Protein AF-A0A833GW56-F1 (afdb_monomer)

Mean predicted aligned error: 15.54 Å

Foldseek 3Di:
DWKKFDDDPPPPPPPPPPDDDPPDDDDDDDDDPPPVVVVVVVVVVVCVVPVVVVVVVCCVVCVVVVCVVVPPDPDLDDPDPDDPPLQVVLVVVCVPDPDDDDDDDDLVLCPDPVNCVVDPPLSVADPDLVQADRLLSRLVSVLQVCLCVVPNWHKDWSHFADAQVNQQVQVVVDPLRPPDHRPSDSSNNNRMTDMFTDDPNHTDRDCVPVVRVVSSVSSQVSCVSSNMHTPVPDPDDD

Structure (mmCIF, N/CA/C/O backbone):
data_AF-A0A833GW56-F1
#
_entry.id   AF-A0A833GW56-F1
#
loop_
_atom_site.group_PDB
_atom_site.id
_atom_site.type_symbol
_atom_site.label_atom_id
_atom_site.label_alt_id
_atom_site.label_comp_id
_atom_site.label_asym_id
_atom_site.label_entity_id
_atom_site.label_seq_id
_atom_site.pdbx_PDB_ins_code
_atom_site.Cartn_x
_atom_site.Cartn_y
_atom_site.Cartn_z
_atom_site.occupancy
_atom_site.B_iso_or_equiv
_atom_site.auth_seq_id
_atom_site.auth_comp_id
_atom_site.auth_asym_id
_atom_site.auth_atom_id
_atom_site.pdbx_PDB_model_num
ATOM 1 N N . MET A 1 1 ? 1.066 -12.089 1.931 1.00 42.94 1 MET A N 1
ATOM 2 C CA . MET A 1 1 ? 1.056 -10.604 2.059 1.00 42.94 1 MET A CA 1
ATOM 3 C C . MET A 1 1 ? -0.154 -9.995 1.322 1.00 42.94 1 MET A C 1
ATOM 5 O O . MET A 1 1 ? -0.643 -10.620 0.394 1.00 42.94 1 MET A O 1
ATOM 9 N N . GLN A 1 2 ? -0.696 -8.833 1.733 1.00 49.12 2 GLN A N 1
ATOM 10 C CA . GLN A 1 2 ? -1.938 -8.231 1.169 1.00 49.12 2 GLN A CA 1
ATOM 11 C C . GLN A 1 2 ? -1.636 -6.875 0.501 1.00 49.12 2 GLN A C 1
ATOM 13 O O . GLN A 1 2 ? -2.201 -5.840 0.849 1.00 49.12 2 GLN A O 1
ATOM 18 N N . LEU A 1 3 ? -0.697 -6.905 -0.439 1.00 48.94 3 LEU A N 1
ATOM 19 C CA . LEU A 1 3 ? -0.177 -5.737 -1.143 1.00 48.94 3 LEU A CA 1
ATOM 20 C C . LEU A 1 3 ? -1.129 -5.342 -2.280 1.00 48.94 3 LEU A C 1
ATOM 22 O O . LEU A 1 3 ? -1.478 -6.195 -3.094 1.00 48.94 3 LEU A O 1
ATOM 26 N N . LEU A 1 4 ? -1.543 -4.076 -2.378 1.00 48.69 4 LEU A N 1
ATOM 27 C CA . LEU A 1 4 ? -2.086 -3.546 -3.639 1.00 48.69 4 LEU A CA 1
ATOM 28 C C . LEU A 1 4 ? -0.997 -2.836 -4.404 1.00 48.69 4 LEU A C 1
ATOM 30 O O . LEU A 1 4 ? -0.215 -2.135 -3.776 1.00 48.69 4 LEU A O 1
ATOM 34 N N . SER A 1 5 ? -0.995 -2.942 -5.733 1.00 43.91 5 SER A N 1
ATOM 35 C CA . SER A 1 5 ? -0.180 -2.075 -6.582 1.00 43.91 5 SER A CA 1
ATOM 36 C C . SER A 1 5 ? -0.990 -1.369 -7.673 1.00 43.91 5 SER A C 1
ATOM 38 O O . SER A 1 5 ? -1.918 -1.939 -8.252 1.00 43.91 5 SER A O 1
ATOM 40 N N . ALA A 1 6 ? -0.645 -0.107 -7.951 1.00 42.12 6 ALA A N 1
ATOM 41 C CA . ALA A 1 6 ? -1.092 0.617 -9.136 1.00 42.12 6 ALA A CA 1
ATOM 42 C C . ALA A 1 6 ? -0.103 0.445 -10.280 1.00 42.12 6 ALA A C 1
ATOM 44 O O . ALA A 1 6 ? 1.091 0.728 -10.163 1.00 42.12 6 ALA A O 1
ATOM 45 N N . PHE A 1 7 ? -0.653 0.095 -11.434 1.00 41.34 7 PHE A N 1
ATOM 46 C CA . PHE A 1 7 ? 0.037 0.199 -12.700 1.00 41.34 7 PHE A CA 1
ATOM 47 C C . PHE A 1 7 ? -0.006 1.655 -13.171 1.00 41.34 7 PHE A C 1
ATOM 49 O O . PHE A 1 7 ? -1.047 2.140 -13.613 1.00 41.34 7 PHE A O 1
ATOM 56 N N . ARG A 1 8 ? 1.117 2.373 -13.090 1.00 37.56 8 ARG A N 1
ATOM 57 C CA . ARG A 1 8 ? 1.261 3.658 -13.781 1.00 37.56 8 ARG A CA 1
ATOM 58 C C . ARG A 1 8 ? 2.054 3.431 -15.055 1.00 37.56 8 ARG A C 1
ATOM 60 O O . ARG A 1 8 ? 3.267 3.236 -15.021 1.00 37.56 8 ARG A O 1
ATOM 67 N N . GLN A 1 9 ? 1.370 3.496 -16.195 1.00 33.09 9 GLN A N 1
ATOM 68 C CA . GLN A 1 9 ? 2.041 3.630 -17.479 1.00 33.09 9 GLN A CA 1
ATOM 69 C C . GLN A 1 9 ? 2.684 5.020 -17.521 1.00 33.09 9 GLN A C 1
ATOM 71 O O . GLN A 1 9 ? 2.051 6.016 -17.871 1.00 33.09 9 GLN A O 1
ATOM 76 N N . ILE A 1 10 ? 3.965 5.106 -17.159 1.00 30.55 10 ILE A N 1
ATOM 77 C CA . ILE A 1 10 ? 4.783 6.233 -17.591 1.00 30.55 10 ILE A CA 1
ATOM 78 C C . ILE A 1 10 ? 4.781 6.154 -19.115 1.00 30.55 10 ILE A C 1
ATOM 80 O O . ILE A 1 10 ? 5.298 5.203 -19.700 1.00 30.55 10 ILE A O 1
ATOM 84 N N . ARG A 1 11 ? 4.163 7.142 -19.768 1.00 32.62 11 ARG A N 1
ATOM 85 C CA . ARG A 1 11 ? 4.352 7.383 -21.197 1.00 32.62 11 ARG A CA 1
ATOM 86 C C . ARG A 1 11 ? 5.831 7.677 -21.442 1.00 32.62 11 ARG A C 1
ATOM 88 O O . ARG A 1 11 ? 6.245 8.828 -21.524 1.00 32.62 11 ARG A O 1
ATOM 95 N N . GLY A 1 12 ? 6.622 6.628 -21.616 1.00 30.09 12 GLY A N 1
ATOM 96 C CA . GLY A 1 12 ? 7.784 6.676 -22.475 1.00 30.09 12 GLY A CA 1
ATOM 97 C C . GLY A 1 12 ? 7.270 6.749 -23.904 1.00 30.09 12 GLY A C 1
ATOM 98 O O . GLY A 1 12 ? 7.147 5.729 -24.572 1.00 30.09 12 GLY A O 1
ATOM 99 N N . CYS A 1 13 ? 6.945 7.952 -24.379 1.00 32.00 13 CYS A N 1
ATOM 100 C CA . CYS A 1 13 ? 6.931 8.215 -25.811 1.00 32.00 13 CYS A CA 1
ATOM 101 C C . CYS A 1 13 ? 8.374 8.085 -26.324 1.00 32.00 13 CYS A C 1
ATOM 103 O O . CYS A 1 13 ? 9.019 9.077 -26.636 1.00 32.00 13 CYS A O 1
ATOM 105 N N . LEU A 1 14 ? 8.874 6.858 -26.458 1.00 32.56 14 LEU A N 1
ATOM 106 C CA . LEU A 1 14 ? 9.785 6.534 -27.545 1.00 32.56 14 LEU A CA 1
ATOM 107 C C . LEU A 1 14 ? 8.908 6.210 -28.750 1.00 32.56 14 LEU A C 1
ATOM 109 O O . LEU A 1 14 ? 8.835 5.084 -29.234 1.00 32.56 14 LEU A O 1
ATOM 113 N N . ALA A 1 15 ? 8.219 7.245 -29.233 1.00 28.59 15 ALA A N 1
ATOM 114 C CA . ALA A 1 15 ? 7.909 7.313 -30.641 1.00 28.59 15 ALA A CA 1
ATOM 115 C C . ALA A 1 15 ? 9.269 7.385 -31.338 1.00 28.59 15 ALA A C 1
ATOM 117 O O . ALA A 1 15 ? 9.843 8.459 -31.474 1.00 28.59 15 ALA A O 1
ATOM 118 N N . PHE A 1 16 ? 9.822 6.237 -31.724 1.00 28.22 16 PHE A N 1
ATOM 119 C CA . PHE A 1 16 ? 10.722 6.222 -32.863 1.00 28.22 16 PHE A CA 1
ATOM 120 C C . PHE A 1 16 ? 9.882 6.725 -34.038 1.00 28.22 16 PHE A C 1
ATOM 122 O O . PHE A 1 16 ? 8.928 6.039 -34.421 1.00 28.22 16 PHE A O 1
ATOM 129 N N . PRO A 1 17 ? 10.176 7.898 -34.627 1.00 31.98 17 PRO A N 1
ATOM 130 C CA . PRO A 1 17 ? 9.653 8.170 -35.941 1.00 31.98 17 PRO A CA 1
ATOM 131 C C . PRO A 1 17 ? 10.418 7.224 -36.861 1.00 31.98 17 PRO A C 1
ATOM 133 O O . PRO A 1 17 ? 11.562 7.472 -37.243 1.00 31.98 17 PRO A O 1
ATOM 136 N N . PHE A 1 18 ? 9.794 6.090 -37.174 1.00 31.84 18 PHE A N 1
ATOM 137 C CA . PHE A 1 18 ? 10.160 5.311 -38.339 1.00 31.84 18 PHE A CA 1
ATOM 138 C C . PHE A 1 18 ? 9.912 6.209 -39.554 1.00 31.84 18 PHE A C 1
ATOM 140 O O . PHE A 1 18 ? 8.788 6.390 -40.012 1.00 31.84 18 PHE A O 1
ATOM 147 N N . VAL A 1 19 ? 10.993 6.882 -39.943 1.00 42.84 19 VAL A N 1
ATOM 148 C CA . VAL A 1 19 ? 11.355 7.389 -41.264 1.00 42.84 19 VAL A CA 1
ATOM 149 C C . VAL A 1 19 ? 10.175 7.568 -42.220 1.00 42.84 19 VAL A C 1
ATOM 151 O O . VAL A 1 19 ? 9.732 6.624 -42.872 1.00 42.84 19 VAL A O 1
ATOM 154 N N . ARG A 1 20 ? 9.751 8.820 -42.416 1.00 33.91 20 ARG A N 1
ATOM 155 C CA . ARG A 1 20 ? 9.106 9.231 -43.668 1.00 33.91 20 ARG A CA 1
ATOM 156 C C . ARG A 1 20 ? 9.357 10.706 -43.970 1.00 33.91 20 ARG A C 1
ATOM 158 O O . ARG A 1 20 ? 8.673 11.577 -43.446 1.00 33.91 20 ARG A O 1
ATOM 165 N N . SER A 1 21 ? 10.350 10.934 -44.830 1.00 30.75 21 SER A N 1
ATOM 166 C CA . SER A 1 21 ? 10.354 11.897 -45.948 1.00 30.75 21 SER A CA 1
ATOM 167 C C . SER A 1 21 ? 11.754 12.456 -46.191 1.00 30.75 21 SER A C 1
ATOM 169 O O . SER A 1 21 ? 12.082 13.558 -45.769 1.00 30.75 21 SER A O 1
ATOM 171 N N . LEU A 1 22 ? 12.557 11.717 -46.958 1.00 30.61 22 LEU A N 1
ATOM 172 C CA . LEU A 1 22 ? 13.395 12.351 -47.971 1.00 30.61 22 LEU A CA 1
ATOM 173 C C . LEU A 1 22 ? 12.757 12.027 -49.324 1.00 30.61 22 LEU A C 1
ATOM 175 O O . LEU A 1 22 ? 13.090 11.045 -49.981 1.00 30.61 22 LEU A O 1
ATOM 179 N N . HIS A 1 23 ? 11.778 12.839 -49.719 1.00 33.41 23 HIS A N 1
ATOM 180 C CA . HIS A 1 23 ? 11.540 13.042 -51.139 1.00 33.41 23 HIS A CA 1
ATOM 181 C C . HIS A 1 23 ? 12.595 14.034 -51.606 1.00 33.41 23 HIS A C 1
ATOM 183 O O . HIS A 1 23 ? 12.511 15.208 -51.270 1.00 33.41 23 HIS A O 1
ATOM 189 N N . LEU A 1 24 ? 13.587 13.533 -52.337 1.00 37.06 24 LEU A N 1
ATOM 190 C CA . LEU A 1 24 ? 14.184 14.171 -53.510 1.00 37.06 24 LEU A CA 1
ATOM 191 C C . LEU A 1 24 ? 15.287 13.247 -54.021 1.00 37.06 24 LEU A C 1
ATOM 193 O O . LEU A 1 24 ? 16.407 13.282 -53.532 1.00 37.06 24 LEU A O 1
ATOM 197 N N . LEU A 1 25 ? 14.922 12.385 -54.968 1.00 30.73 25 LEU A N 1
ATOM 198 C CA . LEU A 1 25 ? 15.647 12.144 -56.218 1.00 30.73 25 LEU A CA 1
ATOM 199 C C . LEU A 1 25 ? 14.990 10.956 -56.921 1.00 30.73 25 LEU A C 1
ATOM 201 O O . LEU A 1 25 ? 15.292 9.790 -56.689 1.00 30.73 25 LEU A O 1
ATOM 205 N N . SER A 1 26 ? 14.054 11.299 -57.802 1.00 39.91 26 SER A N 1
ATOM 206 C CA . SER A 1 26 ? 13.889 10.553 -59.042 1.00 39.91 26 SER A CA 1
ATOM 207 C C . SER A 1 26 ? 15.242 10.556 -59.748 1.00 39.91 26 SER A C 1
ATOM 209 O O . SER A 1 26 ? 15.762 11.643 -59.985 1.00 39.91 26 SER A O 1
ATOM 211 N N . LEU A 1 27 ? 15.811 9.382 -60.034 1.00 35.59 27 LEU A N 1
ATOM 212 C CA . LEU A 1 27 ? 16.611 9.124 -61.235 1.00 35.59 27 LEU A CA 1
ATOM 213 C C . LEU A 1 27 ? 16.960 7.630 -61.350 1.00 35.59 27 LEU A C 1
ATOM 215 O O . LEU A 1 27 ? 17.626 7.048 -60.501 1.00 35.59 27 LEU A O 1
ATOM 219 N N . CYS A 1 28 ? 16.518 7.072 -62.478 1.00 32.44 28 CYS A N 1
ATOM 220 C CA . CYS A 1 28 ? 17.028 5.888 -63.168 1.00 32.44 28 CYS A CA 1
ATOM 221 C C . CYS A 1 28 ? 16.765 4.501 -62.558 1.00 32.44 28 CYS A C 1
ATOM 223 O O . CYS A 1 28 ? 17.611 3.865 -61.937 1.00 32.44 28 CYS A O 1
ATOM 225 N N . VAL A 1 29 ? 15.616 3.949 -62.959 1.00 47.56 29 VAL A N 1
ATOM 226 C CA . VAL A 1 29 ? 15.539 2.567 -63.456 1.00 47.56 29 VAL A CA 1
ATOM 227 C C . VAL A 1 29 ? 16.651 2.367 -64.492 1.00 47.56 29 VAL A C 1
ATOM 229 O O . VAL A 1 29 ? 16.617 3.064 -65.504 1.00 47.56 29 VAL A O 1
ATOM 232 N N . SER A 1 30 ? 17.625 1.479 -64.231 1.00 46.59 30 SER A N 1
ATOM 233 C CA . SER A 1 30 ? 18.323 0.590 -65.199 1.00 46.59 30 SER A CA 1
ATOM 234 C C . SER A 1 30 ? 19.616 -0.010 -64.607 1.00 46.59 30 SER A C 1
ATOM 236 O O . SER A 1 30 ? 20.564 0.720 -64.342 1.00 46.59 30 SER A O 1
ATOM 238 N N . GLY A 1 31 ? 19.684 -1.344 -64.484 1.00 39.00 31 GLY A N 1
ATOM 239 C CA . GLY A 1 31 ? 20.891 -2.125 -64.137 1.00 39.00 31 GLY A CA 1
ATOM 240 C C . GLY A 1 31 ? 20.796 -2.733 -62.734 1.00 39.00 31 GLY A C 1
ATOM 241 O O . GLY A 1 31 ? 20.898 -2.032 -61.742 1.00 39.00 31 GLY A O 1
ATOM 242 N N . GLY A 1 32 ? 20.502 -4.014 -62.529 1.00 40.31 32 GLY A N 1
ATOM 243 C CA . GLY A 1 32 ? 21.105 -5.201 -63.131 1.00 40.31 32 GLY A CA 1
ATOM 244 C C . GLY A 1 32 ? 21.576 -6.071 -61.956 1.00 40.31 32 GLY A C 1
ATOM 245 O O . GLY A 1 32 ? 22.334 -5.603 -61.112 1.00 40.31 32 GLY A O 1
ATOM 246 N N . HIS A 1 33 ? 21.080 -7.303 -61.839 1.00 50.22 33 HIS A N 1
ATOM 247 C CA . HIS A 1 33 ? 21.173 -8.189 -60.664 1.00 50.22 33 HIS A CA 1
ATOM 248 C C . HIS A 1 33 ? 22.579 -8.463 -60.056 1.00 50.22 33 HIS A C 1
ATOM 250 O O . HIS A 1 33 ? 22.656 -9.109 -59.017 1.00 50.22 33 HIS A O 1
ATOM 256 N N . GLY A 1 34 ? 23.680 -7.958 -60.625 1.00 46.47 34 GLY A N 1
ATOM 257 C CA . GLY A 1 34 ? 25.051 -8.159 -60.124 1.00 46.47 34 GLY A CA 1
ATOM 258 C C . GLY A 1 34 ? 25.519 -7.200 -59.016 1.00 46.47 34 GLY A C 1
ATOM 259 O O . GLY A 1 34 ? 26.536 -7.455 -58.377 1.00 46.47 34 GLY A O 1
ATOM 260 N N . TRP A 1 35 ? 24.803 -6.101 -58.749 1.00 44.28 35 TRP A N 1
ATOM 261 C CA . TRP A 1 35 ? 25.238 -5.108 -57.747 1.00 44.28 35 TRP A CA 1
ATOM 262 C C . TRP A 1 35 ? 24.971 -5.543 -56.293 1.00 44.28 35 TRP A C 1
ATOM 264 O O . TRP A 1 35 ? 25.707 -5.175 -55.378 1.00 44.28 35 TRP A O 1
ATOM 274 N N . PHE A 1 36 ? 23.939 -6.365 -56.072 1.00 49.97 36 PHE A N 1
ATOM 275 C CA . PHE A 1 36 ? 23.589 -6.892 -54.747 1.00 49.97 36 PHE A CA 1
ATOM 276 C C . PHE A 1 36 ? 24.456 -8.089 -54.327 1.00 49.97 36 PHE A C 1
ATOM 278 O O . PHE A 1 36 ? 24.784 -8.218 -53.149 1.00 49.97 36 PHE A O 1
ATOM 285 N N . THR A 1 37 ? 24.867 -8.942 -55.268 1.00 55.62 37 THR A N 1
ATOM 286 C CA . THR A 1 37 ? 25.652 -10.154 -54.976 1.00 55.62 37 THR A CA 1
ATOM 287 C C . THR A 1 37 ? 27.081 -9.833 -54.548 1.00 55.62 37 THR A C 1
ATOM 289 O O . THR A 1 37 ? 27.582 -10.442 -53.606 1.00 55.62 37 THR A O 1
ATOM 292 N N . ASN A 1 38 ? 27.709 -8.826 -55.167 1.00 56.16 38 ASN A N 1
ATOM 293 C CA . ASN A 1 38 ? 29.065 -8.405 -54.802 1.00 56.16 38 ASN A CA 1
ATOM 294 C C . ASN A 1 38 ? 29.106 -7.809 -53.391 1.00 56.16 38 ASN A C 1
ATOM 296 O O . ASN A 1 38 ? 29.971 -8.159 -52.600 1.00 56.16 38 ASN A O 1
ATOM 300 N N . ARG A 1 39 ? 28.093 -7.023 -53.010 1.00 59.09 39 ARG A N 1
ATOM 301 C CA . ARG A 1 39 ? 28.018 -6.421 -51.671 1.00 59.09 39 ARG A CA 1
ATOM 302 C C . ARG A 1 39 ? 27.837 -7.468 -50.557 1.00 59.09 39 ARG A C 1
ATOM 304 O O . ARG A 1 39 ? 28.335 -7.278 -49.449 1.00 59.09 39 ARG A O 1
ATOM 311 N N . LEU A 1 40 ? 27.158 -8.584 -50.836 1.00 61.94 40 LEU A N 1
ATOM 312 C CA . LEU A 1 40 ? 27.024 -9.706 -49.893 1.00 61.94 40 LEU A CA 1
ATOM 313 C C . LEU A 1 40 ? 28.322 -10.522 -49.769 1.00 61.94 40 LEU A C 1
ATOM 315 O O . LEU A 1 40 ? 28.686 -10.936 -48.671 1.00 61.94 40 LEU A O 1
ATOM 319 N N . ALA A 1 41 ? 29.050 -10.709 -50.870 1.00 64.06 41 ALA A N 1
ATOM 320 C CA . ALA A 1 41 ? 30.354 -11.370 -50.852 1.00 64.06 41 ALA A CA 1
ATOM 321 C C . ALA A 1 41 ? 31.425 -10.517 -50.141 1.00 64.06 41 ALA A C 1
ATOM 323 O O . ALA A 1 41 ? 32.210 -11.041 -49.350 1.00 64.06 41 ALA A O 1
ATOM 324 N N . ASP A 1 42 ? 31.406 -9.200 -50.352 1.00 68.50 42 ASP A N 1
ATOM 325 C CA . ASP A 1 42 ? 32.329 -8.248 -49.726 1.00 68.50 42 ASP A CA 1
ATOM 326 C C . ASP A 1 42 ? 32.086 -8.120 -48.219 1.00 68.50 42 ASP A C 1
ATOM 328 O O . ASP A 1 42 ? 33.025 -8.080 -47.426 1.00 68.50 42 ASP A O 1
ATOM 332 N N . THR A 1 43 ? 30.820 -8.116 -47.797 1.00 68.19 43 THR A N 1
ATOM 333 C CA . THR A 1 43 ? 30.471 -8.113 -46.369 1.00 68.19 43 THR A CA 1
ATOM 334 C C . THR A 1 43 ? 30.858 -9.427 -45.697 1.00 68.19 43 THR A C 1
ATOM 336 O O . THR A 1 43 ? 31.425 -9.402 -44.604 1.00 68.19 43 THR A O 1
ATOM 339 N N . ALA A 1 44 ? 30.641 -10.570 -46.356 1.00 68.69 44 ALA A N 1
ATOM 340 C CA . ALA A 1 44 ? 31.071 -11.875 -45.859 1.00 68.69 44 ALA A CA 1
ATOM 341 C C . ALA A 1 44 ? 32.603 -11.991 -45.746 1.00 68.69 44 ALA A C 1
ATOM 343 O O . ALA A 1 44 ? 33.112 -12.492 -44.738 1.00 68.69 44 ALA A O 1
ATOM 344 N N . SER A 1 45 ? 33.353 -11.488 -46.733 1.00 70.88 45 SER A N 1
ATOM 345 C CA . SER A 1 45 ? 34.819 -11.495 -46.685 1.00 70.88 45 SER A CA 1
ATOM 346 C C . SER A 1 45 ? 35.342 -10.577 -45.575 1.00 70.88 45 SER A C 1
ATOM 348 O O . SER A 1 45 ? 36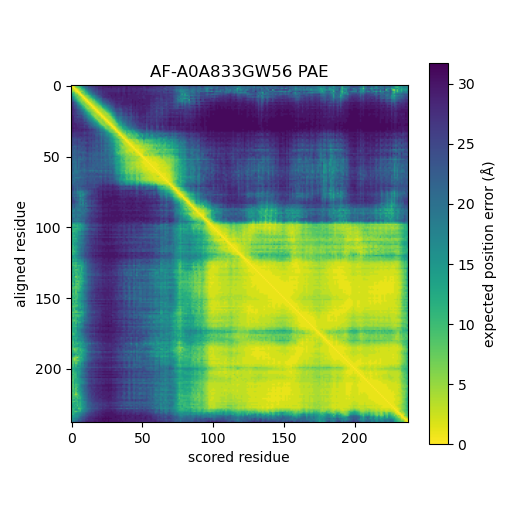.197 -10.996 -44.791 1.00 70.88 45 SER A O 1
ATOM 350 N N . TRP A 1 46 ? 34.754 -9.389 -45.408 1.00 75.06 46 TRP A N 1
ATOM 351 C CA . TRP A 1 46 ? 35.108 -8.445 -44.350 1.00 75.06 46 TRP A CA 1
ATOM 352 C C . TRP A 1 46 ? 34.837 -9.006 -42.947 1.00 75.06 46 TRP A C 1
ATOM 354 O O . TRP A 1 46 ? 35.709 -8.916 -42.079 1.00 75.06 46 TRP A O 1
ATOM 364 N N . LEU A 1 47 ? 33.681 -9.655 -42.749 1.00 71.81 47 LEU A N 1
ATOM 365 C CA . LEU A 1 47 ? 33.316 -10.369 -41.516 1.00 71.81 47 LEU A CA 1
ATOM 366 C C . LEU A 1 47 ? 34.304 -11.501 -41.196 1.00 71.81 47 LEU A C 1
ATOM 368 O O . LEU A 1 47 ? 34.674 -11.695 -40.039 1.00 71.81 47 LEU A O 1
ATOM 372 N N . SER A 1 48 ? 34.765 -12.237 -42.213 1.00 72.81 48 SER A N 1
ATOM 373 C CA . SER A 1 48 ? 35.747 -13.312 -42.026 1.00 72.81 48 SER A CA 1
ATOM 374 C C . SER A 1 48 ? 37.141 -12.786 -41.658 1.00 72.81 48 SER A C 1
ATOM 376 O O . SER A 1 48 ? 37.818 -13.382 -40.820 1.00 72.81 48 SER A O 1
ATOM 378 N N . HIS A 1 49 ? 37.542 -11.642 -42.225 1.00 79.88 49 HIS A N 1
ATOM 379 C CA . HIS A 1 49 ? 38.827 -10.997 -41.950 1.00 79.88 49 HIS A CA 1
ATOM 380 C C . HIS A 1 49 ? 38.859 -10.341 -40.561 1.00 79.88 49 HIS A C 1
ATOM 382 O O . HIS A 1 49 ? 39.873 -10.392 -39.871 1.00 79.88 49 HIS A O 1
ATOM 388 N N . HIS A 1 50 ? 37.728 -9.789 -40.112 1.00 84.81 50 HIS A N 1
ATOM 389 C CA . HIS A 1 50 ? 37.589 -9.100 -38.824 1.00 84.81 50 HIS A CA 1
ATOM 390 C C . HIS A 1 50 ? 36.838 -9.946 -37.788 1.00 84.81 50 HIS A C 1
ATOM 392 O O . HIS A 1 50 ? 36.166 -9.411 -36.905 1.00 84.81 50 HIS A O 1
ATOM 398 N N . ARG A 1 51 ? 36.979 -11.278 -37.859 1.00 82.06 51 ARG A N 1
ATOM 399 C CA . ARG A 1 51 ? 36.199 -12.244 -37.066 1.00 82.06 51 ARG A CA 1
ATOM 400 C C . ARG A 1 51 ? 36.193 -11.950 -35.562 1.00 82.06 51 ARG A C 1
ATOM 402 O O . ARG A 1 51 ? 35.177 -12.160 -34.910 1.00 82.06 51 ARG A O 1
ATOM 409 N N . GLN A 1 52 ? 37.303 -11.454 -35.010 1.00 86.31 52 GLN A N 1
ATOM 410 C CA . GLN A 1 52 ? 37.404 -11.087 -33.591 1.00 86.31 52 GLN A CA 1
ATOM 411 C C . GLN A 1 52 ? 36.553 -9.856 -33.240 1.00 86.31 52 GLN A C 1
ATOM 413 O O . GLN A 1 52 ? 35.836 -9.871 -32.243 1.00 86.31 52 GLN A O 1
ATOM 418 N N . VAL A 1 53 ? 36.583 -8.818 -34.079 1.00 85.94 53 VAL A N 1
ATOM 419 C CA . VAL A 1 53 ? 35.804 -7.583 -33.883 1.00 85.94 53 VAL A CA 1
ATOM 420 C C . VAL A 1 53 ? 34.314 -7.860 -34.075 1.00 85.94 53 VAL A C 1
ATOM 422 O O . VAL A 1 53 ? 33.492 -7.413 -33.279 1.00 85.94 53 VAL A O 1
ATOM 425 N N . SER A 1 54 ? 33.958 -8.658 -35.084 1.00 85.50 54 SER A N 1
ATOM 426 C CA . SER A 1 54 ? 32.574 -9.071 -35.322 1.00 85.50 54 SER A CA 1
ATOM 427 C C . SER A 1 54 ? 32.029 -9.936 -34.182 1.00 85.50 54 SER A C 1
ATOM 429 O O . SER A 1 54 ? 30.904 -9.718 -33.743 1.00 85.50 54 SER A O 1
ATOM 431 N N . ALA A 1 55 ? 32.829 -10.867 -33.647 1.00 86.12 55 ALA A N 1
ATOM 432 C CA . ALA A 1 55 ? 32.443 -11.663 -32.482 1.00 86.12 55 ALA A CA 1
ATOM 433 C C . ALA A 1 55 ? 32.239 -10.794 -31.232 1.00 86.12 55 ALA A C 1
ATOM 435 O O . ALA A 1 55 ? 31.243 -10.964 -30.533 1.00 86.12 55 ALA A O 1
ATOM 436 N N . LEU A 1 56 ? 33.129 -9.827 -30.980 1.00 89.81 56 LEU A N 1
ATOM 437 C CA . LEU A 1 56 ? 32.985 -8.885 -29.868 1.00 89.81 56 LEU A CA 1
ATOM 438 C C . LEU A 1 56 ? 31.702 -8.053 -29.995 1.00 89.81 56 LEU A C 1
ATOM 440 O O . LEU A 1 56 ? 30.981 -7.904 -29.015 1.00 89.81 56 LEU A O 1
ATOM 444 N N . ALA A 1 57 ? 31.392 -7.550 -31.192 1.00 87.88 57 ALA A N 1
ATOM 445 C CA . ALA A 1 57 ? 30.175 -6.779 -31.440 1.00 87.88 57 ALA A CA 1
ATOM 446 C C . ALA A 1 57 ? 28.905 -7.612 -31.204 1.00 87.88 57 ALA A C 1
ATOM 448 O O . ALA A 1 57 ? 27.974 -7.144 -30.554 1.00 87.88 57 ALA A O 1
ATOM 449 N N . VAL A 1 58 ? 28.883 -8.867 -31.669 1.00 89.50 58 VAL A N 1
ATOM 450 C CA . VAL A 1 58 ? 27.781 -9.807 -31.402 1.00 89.50 58 VAL A CA 1
ATOM 451 C C . VAL A 1 58 ? 27.644 -10.049 -29.898 1.00 89.50 58 VAL A C 1
ATOM 453 O O . VAL A 1 58 ? 26.549 -9.929 -29.360 1.00 89.50 58 VAL A O 1
ATOM 456 N N . VAL A 1 59 ? 28.740 -10.318 -29.185 1.00 90.06 59 VAL A N 1
ATOM 457 C CA . VAL A 1 59 ? 28.695 -10.494 -27.726 1.00 90.06 59 VAL A CA 1
ATOM 458 C C . VAL A 1 59 ? 28.178 -9.231 -27.041 1.00 90.06 59 VAL A C 1
ATOM 460 O O . VAL A 1 59 ? 27.293 -9.331 -26.206 1.00 90.06 59 VAL A O 1
ATOM 463 N N . LEU A 1 60 ? 28.641 -8.041 -27.418 1.00 92.12 60 LEU A N 1
ATOM 464 C CA . LEU A 1 60 ? 28.199 -6.784 -26.811 1.00 92.12 60 LEU A CA 1
ATOM 465 C C . LEU A 1 60 ? 26.691 -6.531 -27.008 1.00 92.12 60 LEU A C 1
ATOM 467 O O . LEU A 1 60 ? 26.032 -6.010 -26.112 1.00 92.12 60 LEU A O 1
ATOM 471 N N . VAL A 1 61 ? 26.141 -6.934 -28.157 1.00 90.81 61 VAL A N 1
ATOM 472 C CA . VAL A 1 61 ? 24.712 -6.790 -28.481 1.00 90.81 61 VAL A CA 1
ATOM 473 C C . VAL A 1 61 ? 23.855 -7.861 -27.794 1.00 90.81 61 VAL A C 1
ATOM 475 O O . VAL A 1 61 ? 22.787 -7.554 -27.267 1.00 90.81 61 VAL A O 1
ATOM 478 N N . PHE A 1 62 ? 24.304 -9.119 -27.776 1.00 87.50 62 PHE A N 1
ATOM 479 C CA . PHE A 1 62 ? 23.485 -10.246 -27.313 1.00 87.50 62 PHE A CA 1
ATOM 480 C C . PHE A 1 62 ? 23.728 -10.653 -25.854 1.00 87.50 62 PHE A C 1
ATOM 482 O O . PHE A 1 62 ? 22.821 -11.205 -25.233 1.00 87.50 62 PHE A O 1
ATOM 489 N N . ALA A 1 63 ? 24.894 -10.361 -25.270 1.00 84.06 63 ALA A N 1
ATOM 490 C CA . ALA A 1 63 ? 25.202 -10.678 -23.874 1.00 84.06 63 ALA A CA 1
ATOM 491 C C . ALA A 1 63 ? 24.194 -10.106 -22.864 1.00 84.06 63 ALA A C 1
ATOM 493 O O . ALA A 1 63 ? 23.764 -10.879 -22.008 1.00 84.06 63 ALA A O 1
ATOM 494 N N . PRO A 1 64 ? 23.757 -8.828 -22.933 1.00 79.75 64 PRO A N 1
ATOM 495 C CA . PRO A 1 64 ? 22.773 -8.322 -21.975 1.00 79.75 64 PRO A CA 1
ATOM 496 C C . PRO A 1 64 ? 21.434 -9.066 -22.078 1.00 79.75 64 PRO A C 1
ATOM 498 O O . PRO A 1 64 ? 20.859 -9.433 -21.057 1.00 79.75 64 PRO A O 1
ATOM 501 N N . SER A 1 65 ? 20.980 -9.386 -23.293 1.00 81.19 65 SER A N 1
ATOM 502 C CA . SER A 1 65 ? 19.736 -10.143 -23.506 1.00 81.19 65 SER A CA 1
ATOM 50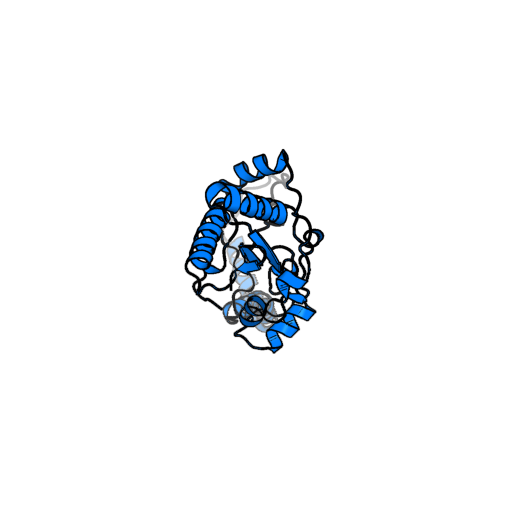3 C C . SER A 1 65 ? 19.834 -11.579 -22.974 1.00 81.19 65 SER A C 1
ATOM 505 O O . SER A 1 65 ? 18.911 -12.074 -22.332 1.00 81.19 65 SER A O 1
ATOM 507 N N . LEU A 1 66 ? 20.973 -12.245 -23.193 1.00 80.00 66 LEU A N 1
ATOM 508 C CA . LEU A 1 66 ? 21.222 -13.605 -22.706 1.00 80.00 66 LEU A CA 1
ATOM 509 C C . LEU A 1 66 ? 21.395 -13.664 -21.182 1.00 80.00 66 LEU A C 1
ATOM 511 O O . LEU A 1 66 ? 20.945 -14.625 -20.563 1.00 80.00 66 LEU A O 1
ATOM 515 N N . LEU A 1 67 ? 21.990 -12.637 -20.569 1.00 78.06 67 LEU A N 1
ATOM 516 C CA . LEU A 1 67 ? 22.079 -12.504 -19.112 1.00 78.06 67 LEU A CA 1
ATOM 517 C C . LEU A 1 67 ? 20.697 -12.357 -18.470 1.00 78.06 67 LEU A C 1
ATOM 519 O O . LEU A 1 67 ? 20.439 -12.989 -17.449 1.00 78.06 67 LEU A O 1
ATOM 523 N N . VAL A 1 68 ? 19.796 -11.587 -19.086 1.00 70.56 68 VAL A N 1
ATOM 524 C CA . VAL A 1 68 ? 18.406 -11.441 -18.619 1.00 70.56 68 VAL A CA 1
ATOM 525 C C . VAL A 1 68 ? 17.618 -12.748 -18.776 1.00 70.56 68 VAL A C 1
ATOM 527 O O . VAL A 1 68 ? 16.886 -13.129 -17.870 1.00 70.56 68 VAL A O 1
ATOM 530 N N . LEU A 1 69 ? 17.794 -13.477 -19.884 1.00 67.69 69 LEU A N 1
ATOM 531 C CA . LEU A 1 69 ? 17.123 -14.766 -20.120 1.00 67.69 69 LEU A CA 1
ATOM 532 C C . LEU A 1 69 ? 17.654 -15.904 -19.228 1.00 67.69 69 LEU A C 1
ATOM 534 O O . LEU A 1 69 ? 16.889 -16.780 -18.824 1.00 67.69 69 LEU A O 1
ATOM 538 N N . GLY A 1 70 ? 18.958 -15.915 -18.933 1.00 66.75 70 GLY A N 1
ATOM 539 C CA . GLY A 1 70 ? 19.600 -16.914 -18.071 1.00 66.75 70 GLY A CA 1
ATOM 540 C C . GLY A 1 70 ? 19.451 -16.618 -16.577 1.00 66.75 70 GLY A C 1
ATOM 541 O O . GLY A 1 70 ? 19.399 -17.539 -15.759 1.00 66.75 70 GLY A O 1
ATOM 542 N N . GLY A 1 71 ? 19.335 -15.340 -16.216 1.00 61.38 71 GLY A N 1
ATOM 543 C CA . GLY A 1 71 ? 19.025 -14.882 -14.873 1.00 61.38 71 GLY A CA 1
ATOM 544 C C . GLY A 1 71 ? 17.541 -15.044 -14.575 1.00 61.38 71 GLY A C 1
ATOM 545 O O . GLY A 1 71 ? 16.794 -14.074 -14.610 1.00 61.38 71 GLY A O 1
ATOM 546 N N . ARG A 1 72 ? 17.106 -16.258 -14.221 1.00 51.88 72 ARG A N 1
ATOM 547 C CA . ARG A 1 72 ? 15.821 -16.468 -13.531 1.00 51.88 72 ARG A CA 1
ATOM 548 C C . ARG A 1 72 ? 15.878 -15.872 -12.114 1.00 51.88 72 ARG A C 1
ATOM 550 O O . ARG A 1 72 ? 15.882 -16.597 -11.125 1.00 51.88 72 ARG A O 1
ATOM 557 N N . GLY A 1 73 ? 15.986 -14.550 -12.020 1.00 55.88 73 GLY A N 1
ATOM 558 C CA . GLY A 1 73 ? 15.646 -13.791 -10.822 1.00 55.88 73 GLY A CA 1
ATOM 559 C C . GLY A 1 73 ? 14.127 -13.610 -10.738 1.00 55.88 73 GLY A C 1
ATOM 560 O O . GLY A 1 73 ? 13.457 -13.716 -11.770 1.00 55.88 73 GLY A O 1
ATOM 561 N N . PRO A 1 74 ? 13.563 -13.375 -9.538 1.00 50.12 74 PRO A N 1
ATOM 562 C CA . PRO A 1 74 ? 12.148 -13.039 -9.415 1.00 50.12 74 PRO A CA 1
ATOM 563 C C . PRO A 1 74 ? 11.863 -11.848 -10.332 1.00 50.12 74 PRO A C 1
ATOM 565 O O . PRO A 1 74 ? 12.664 -10.912 -10.378 1.00 50.12 74 PRO A O 1
ATOM 568 N N . ALA A 1 75 ? 10.787 -11.946 -11.116 1.00 49.12 75 ALA A N 1
ATOM 569 C CA . ALA A 1 75 ? 10.400 -10.942 -12.098 1.00 49.12 75 ALA A CA 1
ATOM 570 C C . ALA A 1 75 ? 10.529 -9.544 -11.483 1.00 49.12 75 ALA A C 1
ATOM 572 O O . ALA A 1 75 ? 9.869 -9.228 -10.497 1.00 49.12 75 ALA A O 1
ATOM 573 N N . VAL A 1 76 ? 11.443 -8.743 -12.030 1.00 54.19 76 VAL A N 1
ATOM 574 C CA . VAL A 1 76 ? 11.789 -7.431 -11.469 1.00 54.19 76 VAL A CA 1
ATOM 575 C C . VAL A 1 76 ? 10.604 -6.473 -11.575 1.00 54.19 76 VAL A C 1
ATOM 577 O O . VAL A 1 76 ? 10.438 -5.630 -10.706 1.00 54.19 76 VAL A O 1
ATOM 580 N N . PHE A 1 77 ? 9.727 -6.682 -12.559 1.00 50.53 77 PHE A N 1
ATOM 581 C CA . PHE A 1 77 ? 8.409 -6.070 -12.637 1.00 50.53 77 PHE A CA 1
ATOM 582 C C . PHE A 1 77 ? 7.473 -7.000 -13.416 1.00 50.53 77 PHE A C 1
ATOM 584 O O . PHE A 1 77 ? 7.765 -7.343 -14.562 1.00 50.53 77 PHE A O 1
ATOM 591 N N . ASP A 1 78 ? 6.370 -7.420 -12.796 1.00 44.56 78 ASP A N 1
ATOM 592 C CA . ASP A 1 78 ? 5.235 -7.993 -13.521 1.00 44.56 78 ASP A CA 1
ATOM 593 C C . ASP A 1 78 ? 4.315 -6.842 -13.920 1.00 44.56 78 ASP A C 1
ATOM 595 O O . ASP A 1 78 ? 3.593 -6.267 -13.097 1.00 44.56 78 ASP A O 1
ATOM 599 N N . PHE A 1 79 ? 4.438 -6.448 -15.181 1.00 46.56 79 PHE A N 1
ATOM 600 C CA . PHE A 1 79 ? 3.580 -5.465 -15.802 1.00 46.56 79 PHE A CA 1
ATOM 601 C C . PHE A 1 79 ? 2.455 -6.214 -16.540 1.00 46.56 79 PHE A C 1
ATOM 603 O O . PHE A 1 79 ? 2.520 -6.399 -17.750 1.00 46.56 79 PHE A O 1
ATOM 610 N N . GLY A 1 80 ? 1.417 -6.636 -15.810 1.00 45.47 80 GLY A N 1
ATOM 611 C CA . GLY A 1 80 ? 0.213 -7.232 -16.398 1.00 45.47 80 GLY A CA 1
ATOM 612 C C . GLY A 1 80 ? -0.505 -6.296 -17.386 1.00 45.47 80 GLY A C 1
ATOM 613 O O . GLY A 1 80 ? -0.906 -5.191 -17.028 1.00 45.47 80 GLY A O 1
ATOM 614 N N . ASP A 1 81 ? -0.693 -6.771 -18.619 1.00 41.06 81 ASP A N 1
ATOM 615 C CA . ASP A 1 81 ? -1.203 -6.029 -19.787 1.00 41.06 81 ASP A CA 1
ATOM 616 C C . ASP A 1 81 ? -2.743 -5.919 -19.883 1.00 41.06 81 ASP A C 1
ATOM 618 O O . ASP A 1 81 ? -3.290 -5.479 -20.899 1.00 41.06 81 ASP A O 1
ATOM 622 N N . GLU A 1 82 ? -3.498 -6.295 -18.851 1.00 49.62 82 GLU A N 1
ATOM 623 C CA . GLU A 1 82 ? -4.951 -6.439 -18.982 1.00 49.62 82 GLU A CA 1
ATOM 624 C C . GLU A 1 82 ? -5.736 -5.399 -18.172 1.00 49.62 82 GLU A C 1
ATOM 626 O O . GLU A 1 82 ? -5.743 -5.454 -16.945 1.00 49.62 82 GLU A O 1
ATOM 631 N N . ARG A 1 83 ? -6.468 -4.523 -18.898 1.00 48.84 83 ARG A N 1
ATOM 632 C CA . ARG A 1 83 ? -7.713 -3.774 -18.528 1.00 48.84 83 ARG A CA 1
ATOM 633 C C . ARG A 1 83 ? -7.714 -2.262 -18.831 1.00 48.84 83 ARG A C 1
ATOM 635 O O . ARG A 1 83 ? -8.242 -1.452 -18.071 1.00 48.84 83 ARG A O 1
ATOM 642 N N . PHE A 1 84 ? -7.283 -1.865 -20.028 1.00 48.53 84 PHE A N 1
ATOM 643 C CA . PHE A 1 84 ? -7.403 -0.477 -20.519 1.00 48.53 84 PHE A CA 1
ATOM 644 C C . PHE A 1 84 ? -8.849 0.072 -20.624 1.00 48.53 84 PHE A C 1
ATOM 646 O O . PHE A 1 84 ? -9.038 1.281 -20.766 1.00 48.53 84 PHE A O 1
ATOM 653 N N . ALA A 1 85 ? -9.885 -0.774 -20.562 1.00 47.28 85 ALA A N 1
ATOM 654 C CA . ALA A 1 85 ? -11.278 -0.347 -20.729 1.00 47.28 85 ALA A CA 1
ATOM 655 C C . ALA A 1 85 ? -11.918 0.234 -19.452 1.00 47.28 85 ALA A C 1
ATOM 657 O O . ALA A 1 85 ? -12.602 1.252 -19.545 1.00 47.28 85 ALA A O 1
ATOM 658 N N . ALA A 1 86 ? -11.665 -0.355 -18.274 1.00 52.22 86 ALA A N 1
ATOM 659 C CA . ALA A 1 86 ? -12.209 0.133 -16.997 1.00 52.22 86 ALA A CA 1
ATOM 660 C C . ALA A 1 86 ? -11.621 1.504 -16.613 1.00 52.22 86 ALA A C 1
ATOM 662 O O . ALA A 1 86 ? -12.297 2.353 -16.032 1.00 52.22 86 ALA A O 1
ATOM 663 N N . ASN A 1 87 ? -10.380 1.749 -17.039 1.00 58.41 87 ASN A N 1
ATOM 664 C CA . ASN A 1 87 ? -9.601 2.911 -16.640 1.00 58.41 87 ASN A CA 1
ATOM 665 C C . ASN A 1 87 ? -10.228 4.251 -17.062 1.00 58.41 87 ASN A C 1
ATOM 667 O O . ASN A 1 87 ? -10.270 5.193 -16.280 1.00 58.41 87 ASN A O 1
ATOM 671 N N . ARG A 1 88 ? -10.810 4.332 -18.269 1.00 57.97 88 ARG A N 1
ATOM 672 C CA . ARG A 1 88 ? -11.383 5.594 -18.779 1.00 57.97 88 ARG A CA 1
ATOM 673 C C . ARG A 1 88 ? -12.597 6.082 -17.993 1.00 57.97 88 ARG A C 1
ATOM 675 O O . ARG A 1 88 ? -12.773 7.286 -17.854 1.00 57.97 88 ARG A O 1
ATOM 682 N N . GLN A 1 89 ? -13.448 5.177 -17.515 1.00 55.69 89 GLN A N 1
ATOM 683 C CA . GLN A 1 89 ? -14.639 5.566 -16.756 1.00 55.69 89 GLN A CA 1
ATOM 684 C C . GLN A 1 89 ? -14.266 5.986 -15.328 1.00 55.69 89 GLN A C 1
ATOM 686 O O . GLN A 1 89 ? -14.854 6.922 -14.792 1.00 55.69 89 GLN A O 1
ATOM 691 N N . ILE A 1 90 ? -13.242 5.350 -14.751 1.00 59.66 90 ILE A N 1
ATOM 692 C CA . ILE A 1 90 ? -12.685 5.705 -13.443 1.00 59.66 90 ILE A CA 1
ATOM 693 C C . ILE A 1 90 ? -11.977 7.060 -13.513 1.00 59.66 90 ILE A C 1
ATOM 695 O O . ILE A 1 90 ? -12.243 7.915 -12.678 1.00 59.66 90 ILE A O 1
ATOM 699 N N . ASP A 1 91 ? -11.163 7.314 -14.538 1.00 60.09 91 ASP A N 1
ATOM 700 C CA . ASP A 1 91 ? -10.470 8.598 -14.702 1.00 60.09 91 ASP A CA 1
ATOM 701 C C . ASP A 1 91 ? -11.454 9.780 -14.789 1.00 60.09 91 ASP A C 1
ATOM 703 O O . ASP A 1 91 ? -11.215 10.842 -14.211 1.00 60.09 91 ASP A O 1
ATOM 707 N N . VAL A 1 92 ? -12.605 9.592 -15.447 1.00 60.56 92 VAL A N 1
ATOM 708 C CA . VAL A 1 92 ? -13.678 10.602 -15.505 1.00 60.56 92 VAL A CA 1
ATOM 709 C C . VAL A 1 92 ? -14.324 10.824 -14.131 1.00 60.56 92 VAL A C 1
ATOM 711 O O . VAL A 1 92 ? -14.585 11.971 -13.772 1.00 60.56 92 VAL A O 1
ATOM 714 N N . LEU A 1 93 ? -14.528 9.766 -13.336 1.00 60.94 93 LEU A N 1
ATOM 715 C CA . LEU A 1 93 ? -15.048 9.876 -11.965 1.00 60.94 93 LEU A CA 1
ATOM 716 C C . LEU A 1 93 ? -14.047 10.560 -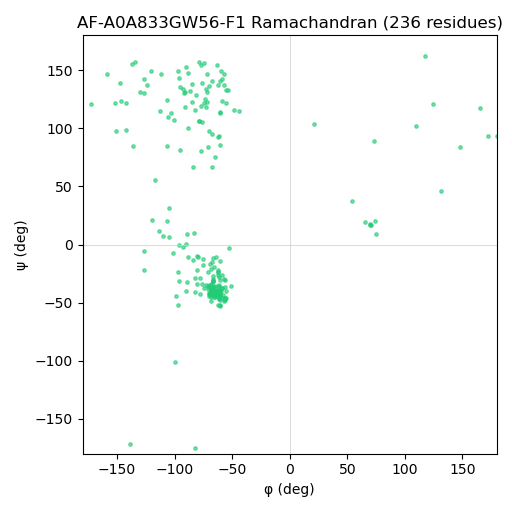11.017 1.00 60.94 93 LEU A C 1
ATOM 718 O O . LEU A 1 93 ? -14.453 11.358 -10.177 1.00 60.94 93 LEU A O 1
ATOM 722 N N . LEU A 1 94 ? -12.744 10.317 -11.191 1.00 60.22 94 LEU A N 1
ATOM 723 C CA . LEU A 1 94 ? -11.681 10.914 -10.372 1.00 60.22 94 LEU A CA 1
ATOM 724 C C . LEU A 1 94 ? -11.400 12.392 -10.699 1.00 60.22 94 LEU A C 1
ATOM 726 O O . LEU A 1 94 ? -10.793 13.098 -9.895 1.00 60.22 94 LEU A O 1
ATOM 730 N N . THR A 1 95 ? -11.831 12.880 -11.866 1.00 57.59 95 THR A N 1
ATOM 731 C CA . THR A 1 95 ? -11.569 14.264 -12.302 1.00 57.59 95 THR A CA 1
ATOM 732 C C . THR A 1 95 ? -12.537 15.285 -11.672 1.00 57.59 95 THR A C 1
ATOM 734 O O . THR A 1 95 ? -12.200 16.464 -11.591 1.00 57.59 95 THR A O 1
ATOM 737 N N . GLY A 1 96 ? -13.722 14.864 -11.207 1.00 59.25 96 GLY A N 1
ATOM 738 C CA . GLY A 1 96 ? -14.771 15.772 -10.707 1.00 59.25 96 GLY A CA 1
ATOM 739 C C . GLY A 1 96 ? -14.809 15.991 -9.187 1.00 59.25 96 GLY A C 1
ATOM 740 O O . GLY A 1 96 ? -15.170 17.078 -8.744 1.00 59.25 96 GLY A O 1
ATOM 741 N N . GLU A 1 97 ? -14.417 14.995 -8.389 1.00 69.12 97 GLU A N 1
ATOM 742 C CA . GLU A 1 97 ? -14.408 15.048 -6.918 1.00 69.12 97 GLU A CA 1
ATOM 743 C C . GLU A 1 97 ? -13.169 14.296 -6.406 1.00 69.12 97 GLU A C 1
ATOM 745 O O . GLU A 1 97 ? -13.157 13.068 -6.343 1.00 69.12 97 GLU A O 1
ATOM 750 N N . GLN A 1 98 ? -12.093 15.020 -6.076 1.00 78.88 98 GLN A N 1
ATOM 751 C CA . GLN A 1 98 ? -10.909 14.391 -5.488 1.00 78.88 98 GLN A CA 1
ATOM 752 C C . GLN A 1 98 ? -11.190 14.001 -4.040 1.00 78.88 98 GLN A C 1
ATOM 754 O O . GLN A 1 98 ? -11.548 14.838 -3.209 1.00 78.88 98 GLN A O 1
ATOM 759 N N . LEU A 1 99 ? -10.980 12.727 -3.733 1.00 84.62 99 LEU A N 1
ATOM 760 C CA . LEU A 1 99 ? -11.119 12.200 -2.388 1.00 84.62 99 LEU A CA 1
ATOM 761 C C . LEU A 1 99 ? -9.971 12.705 -1.521 1.00 84.62 99 LEU A C 1
ATOM 763 O O . LEU A 1 99 ? -8.802 12.619 -1.908 1.00 84.62 99 LEU A O 1
ATOM 767 N N . ALA A 1 100 ? -10.311 13.217 -0.341 1.00 88.19 100 ALA A N 1
ATOM 768 C CA . ALA A 1 100 ? -9.339 13.558 0.684 1.00 88.19 100 ALA A CA 1
ATOM 769 C C . ALA A 1 100 ? -9.006 12.309 1.521 1.00 88.19 100 ALA A C 1
ATOM 771 O O . ALA A 1 100 ? -9.923 11.560 1.879 1.00 88.19 100 ALA A O 1
ATOM 772 N N . PRO A 1 101 ? -7.726 12.081 1.862 1.00 89.94 101 PRO A N 1
ATOM 773 C CA . PRO A 1 101 ? -7.355 11.034 2.799 1.00 89.94 101 PRO A CA 1
ATOM 774 C C . PRO A 1 101 ? -8.048 11.192 4.159 1.00 89.94 101 PRO A C 1
ATOM 776 O O . PRO A 1 101 ? -8.264 12.322 4.609 1.00 89.94 101 PRO A O 1
ATOM 779 N N . PRO A 1 102 ? -8.377 10.079 4.839 1.00 89.06 102 PRO A N 1
ATOM 780 C CA . PRO A 1 102 ? -8.914 10.139 6.190 1.00 89.06 102 PRO A CA 1
ATOM 781 C C . PRO A 1 102 ? -7.883 10.742 7.161 1.00 89.06 102 PRO A C 1
ATOM 783 O O . PRO A 1 102 ? -6.674 10.642 6.920 1.00 89.06 102 PRO A O 1
ATOM 786 N N . PRO A 1 103 ? -8.333 11.347 8.276 1.00 87.19 103 PRO A N 1
ATOM 787 C CA . PRO A 1 103 ? -7.426 11.847 9.301 1.00 87.19 103 PRO A CA 1
ATOM 788 C C . PRO A 1 103 ? -6.560 10.710 9.874 1.00 87.19 103 PRO A C 1
ATOM 790 O O . PRO A 1 103 ? -7.011 9.561 9.931 1.00 87.19 103 PRO A O 1
ATOM 793 N N . PRO A 1 104 ? -5.323 11.008 10.311 1.00 87.44 104 PRO A N 1
ATOM 794 C CA . PRO A 1 104 ? -4.445 10.000 10.885 1.00 87.44 104 PRO A CA 1
ATOM 795 C C . PRO A 1 104 ? -5.053 9.419 12.165 1.00 87.44 104 PRO A C 1
ATOM 797 O O . PRO A 1 104 ? -5.586 10.145 13.006 1.00 87.44 104 PRO A O 1
ATOM 800 N N . LEU A 1 105 ? -4.959 8.098 12.307 1.00 86.81 105 LEU A N 1
ATOM 801 C CA . LEU A 1 105 ? -5.407 7.398 13.508 1.00 86.81 105 LEU A CA 1
ATOM 802 C C . LEU A 1 105 ? -4.401 7.564 14.659 1.00 86.81 105 LEU A C 1
ATOM 804 O O . LEU A 1 105 ? -3.205 7.732 14.399 1.00 86.81 105 LEU A O 1
ATOM 808 N N . PRO A 1 106 ? -4.857 7.460 15.922 1.00 86.56 106 PRO A N 1
ATOM 809 C CA . PRO A 1 106 ? -3.969 7.441 17.077 1.00 86.56 106 PRO A CA 1
ATOM 810 C C . PRO A 1 106 ? -2.937 6.297 16.980 1.00 86.56 106 PRO A C 1
ATOM 812 O O . PRO A 1 106 ? -3.312 5.180 16.594 1.00 86.56 106 PRO A O 1
ATOM 815 N N . PRO A 1 107 ? -1.653 6.530 17.320 1.00 82.19 107 PRO A N 1
ATOM 816 C CA . PRO A 1 107 ? -0.600 5.515 17.218 1.00 82.19 107 PRO A CA 1
ATOM 817 C C . PRO A 1 107 ? -0.897 4.220 17.987 1.00 82.19 107 PRO A C 1
ATOM 819 O O . PRO A 1 107 ? -0.492 3.141 17.555 1.00 82.19 107 PRO A O 1
ATOM 822 N N . GLU A 1 108 ? -1.643 4.312 19.089 1.00 83.69 108 GLU A N 1
ATOM 823 C CA . GLU A 1 108 ? -1.949 3.208 20.007 1.00 83.69 108 GLU A CA 1
ATOM 824 C C . GLU A 1 108 ? -2.740 2.082 19.330 1.00 83.69 108 GLU A C 1
ATOM 826 O O . GLU A 1 108 ? -2.655 0.919 19.726 1.00 83.69 108 GLU A O 1
ATOM 831 N N . VAL A 1 109 ? -3.497 2.409 18.279 1.00 84.44 109 VAL A N 1
ATOM 832 C CA . VAL A 1 109 ? -4.280 1.431 17.516 1.00 84.44 109 VAL A CA 1
ATOM 833 C C . VAL A 1 109 ? -3.357 0.454 16.768 1.00 84.44 109 VAL A C 1
ATOM 835 O O . VAL A 1 109 ? -3.690 -0.723 16.603 1.00 84.44 109 VAL A O 1
ATOM 838 N N . PHE A 1 110 ? -2.169 0.910 16.361 1.00 84.00 110 PHE A N 1
ATOM 839 C CA . PHE A 1 110 ? -1.196 0.116 15.605 1.00 84.00 110 PHE A CA 1
ATOM 840 C C . PHE A 1 110 ? -0.234 -0.690 16.487 1.00 84.00 110 PHE A C 1
ATOM 842 O O . PHE A 1 110 ? 0.476 -1.546 15.970 1.00 84.00 110 PHE A O 1
ATOM 849 N N . THR A 1 111 ? -0.214 -0.447 17.798 1.00 80.81 111 THR A N 1
ATOM 850 C CA . THR A 1 111 ? 0.644 -1.150 18.773 1.00 80.81 111 THR A CA 1
ATOM 851 C C . THR A 1 111 ? -0.153 -2.130 19.634 1.00 80.81 111 THR A C 1
ATOM 853 O O . THR A 1 111 ? 0.233 -2.474 20.750 1.00 80.81 111 THR A O 1
ATOM 856 N N . THR A 1 112 ? -1.332 -2.547 19.168 1.00 81.88 112 THR A N 1
ATOM 857 C CA . THR A 1 112 ? -2.108 -3.575 19.864 1.00 81.88 112 THR A CA 1
ATOM 858 C C . THR A 1 112 ? -1.432 -4.937 19.705 1.00 81.88 112 THR A C 1
ATOM 860 O O . THR A 1 112 ? -0.854 -5.249 18.665 1.00 81.88 112 THR A O 1
ATOM 863 N N . ARG A 1 113 ? -1.539 -5.791 20.730 1.00 79.25 113 ARG A N 1
ATOM 864 C CA . ARG A 1 113 ? -0.894 -7.116 20.740 1.00 79.25 113 ARG A CA 1
ATOM 865 C C . ARG A 1 113 ? -1.282 -7.984 19.538 1.00 79.25 113 ARG A C 1
ATOM 867 O O . ARG A 1 113 ? -0.454 -8.730 19.037 1.00 79.25 113 ARG A O 1
ATOM 874 N N . GLU A 1 114 ? -2.534 -7.910 19.089 1.00 78.38 114 GLU A N 1
ATOM 875 C CA . GLU A 1 114 ? -2.994 -8.638 17.900 1.00 78.38 114 GLU A CA 1
ATOM 876 C C . GLU A 1 114 ? -2.232 -8.197 16.647 1.00 78.38 114 GLU A C 1
ATOM 878 O O . GLU A 1 114 ? -1.732 -9.027 15.890 1.00 78.38 114 GLU A O 1
ATOM 883 N N . VAL A 1 115 ? -2.103 -6.885 16.466 1.00 81.06 115 VAL A N 1
ATOM 884 C CA . VAL A 1 115 ? -1.423 -6.285 15.326 1.00 81.06 115 VAL A CA 1
ATOM 885 C C . VAL A 1 115 ? 0.069 -6.624 15.333 1.00 81.06 115 VAL A C 1
ATOM 887 O O . VAL A 1 115 ? 0.589 -7.063 14.309 1.00 81.06 115 VAL A O 1
ATOM 890 N N . GLU A 1 116 ? 0.742 -6.517 16.480 1.00 81.75 116 GLU A N 1
ATOM 891 C CA . GLU A 1 116 ? 2.165 -6.861 16.616 1.00 81.75 116 GLU A CA 1
ATOM 892 C C . GLU A 1 116 ? 2.453 -8.342 16.331 1.00 81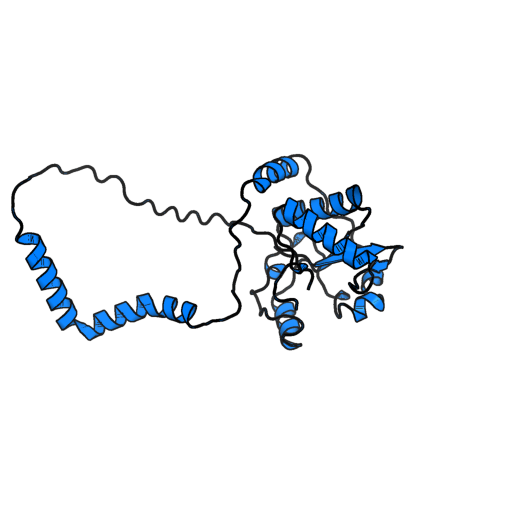.75 116 GLU A C 1
ATOM 894 O O . GLU A 1 116 ? 3.482 -8.667 15.740 1.00 81.75 116 GLU A O 1
ATOM 899 N N . LEU A 1 117 ? 1.539 -9.244 16.712 1.00 80.38 117 LEU A N 1
ATOM 900 C CA . LEU A 1 117 ? 1.674 -10.678 16.443 1.00 80.38 117 LEU A CA 1
ATOM 901 C C . LEU A 1 117 ? 1.564 -11.013 14.950 1.00 80.38 117 LEU A C 1
ATOM 903 O O . LEU A 1 117 ? 2.189 -11.970 14.498 1.00 80.38 117 LEU A O 1
ATOM 907 N N . VAL A 1 118 ? 0.755 -10.265 14.195 1.00 77.12 118 VAL A N 1
ATOM 908 C CA . VAL A 1 118 ? 0.528 -10.519 12.762 1.00 77.12 118 VAL A CA 1
ATOM 909 C C . VAL A 1 118 ? 1.532 -9.765 11.885 1.00 77.12 118 VAL A C 1
ATOM 911 O O . VAL A 1 118 ? 2.005 -10.304 10.886 1.00 77.12 118 VAL A O 1
ATOM 914 N N . ARG A 1 119 ? 1.864 -8.520 12.238 1.00 77.19 119 ARG A N 1
ATOM 915 C CA . ARG A 1 119 ? 2.770 -7.631 11.495 1.00 77.19 119 ARG A CA 1
ATOM 916 C C . ARG A 1 119 ? 3.718 -6.929 12.479 1.00 77.19 119 ARG A C 1
ATOM 918 O O . ARG A 1 119 ? 3.445 -5.793 12.881 1.00 77.19 119 ARG A O 1
ATOM 925 N N . PRO A 1 120 ? 4.845 -7.557 12.858 1.00 74.25 120 PRO A N 1
ATOM 926 C CA . PRO A 1 120 ? 5.857 -6.868 13.651 1.00 74.25 120 PRO A CA 1
ATOM 927 C C . PRO A 1 120 ? 6.365 -5.621 12.900 1.00 74.25 120 PRO A C 1
ATOM 929 O O . PRO A 1 120 ? 6.492 -5.632 11.677 1.00 74.25 120 PRO A O 1
ATOM 932 N N . ASP A 1 121 ? 6.639 -4.534 13.631 1.00 75.69 121 ASP A N 1
ATOM 933 C CA . ASP A 1 121 ? 7.185 -3.252 13.127 1.00 75.69 121 ASP A CA 1
ATOM 934 C C . ASP A 1 121 ? 6.272 -2.379 12.262 1.00 75.69 121 ASP A C 1
ATOM 936 O O . ASP A 1 121 ? 6.718 -1.419 11.618 1.00 75.69 121 ASP A O 1
ATOM 940 N N . ILE A 1 122 ? 4.974 -2.651 12.297 1.00 79.88 122 ILE A N 1
ATOM 941 C CA . ILE A 1 122 ? 3.945 -1.797 11.704 1.00 79.88 122 ILE A CA 1
ATOM 942 C C . ILE A 1 122 ? 3.890 -0.395 12.345 1.00 79.88 122 ILE A C 1
ATOM 944 O O . ILE A 1 122 ? 3.469 0.568 11.701 1.00 79.88 122 ILE A O 1
ATOM 948 N N . GLY A 1 123 ? 4.353 -0.242 13.591 1.00 78.12 123 GLY A N 1
ATOM 949 C CA . GLY A 1 123 ? 4.459 1.059 14.261 1.00 78.12 123 GLY A CA 1
ATOM 950 C C . GLY A 1 123 ? 5.404 2.029 13.541 1.00 78.12 123 GLY A C 1
ATOM 951 O O . GLY A 1 123 ? 5.181 3.233 13.566 1.00 78.12 123 GLY A O 1
ATOM 952 N N . TYR A 1 124 ? 6.403 1.506 12.824 1.00 79.12 124 TYR A N 1
ATOM 953 C CA . TYR A 1 124 ? 7.375 2.294 12.056 1.00 79.12 124 TYR A CA 1
ATOM 954 C C . TYR A 1 124 ? 7.014 2.431 10.568 1.00 79.12 124 TYR A C 1
ATOM 956 O O . TYR A 1 124 ? 7.767 3.031 9.802 1.00 79.12 124 TYR A O 1
ATOM 964 N N . ALA A 1 125 ? 5.902 1.837 10.130 1.00 87.19 125 ALA A N 1
ATOM 965 C CA . ALA A 1 125 ? 5.449 1.924 8.748 1.00 87.19 125 ALA A CA 1
ATOM 966 C C . ALA A 1 125 ? 4.944 3.339 8.420 1.00 87.19 125 ALA A C 1
ATOM 968 O O . ALA A 1 125 ? 4.195 3.937 9.200 1.00 87.19 125 ALA A O 1
ATOM 969 N N . SER A 1 126 ? 5.313 3.871 7.251 1.00 91.12 126 SER A N 1
ATOM 970 C CA . SER A 1 126 ? 4.782 5.164 6.815 1.00 91.12 126 SER A CA 1
ATOM 971 C C . SER A 1 126 ? 3.323 5.022 6.399 1.00 91.12 126 SER A C 1
ATOM 973 O O . SER A 1 126 ? 2.965 4.122 5.643 1.00 91.12 126 SER A O 1
ATOM 975 N N . ARG A 1 127 ? 2.487 5.946 6.867 1.00 93.44 127 ARG A N 1
ATOM 976 C CA . ARG A 1 127 ? 1.081 6.108 6.458 1.00 93.44 127 ARG A CA 1
ATOM 977 C C . ARG A 1 127 ? 0.848 7.489 5.850 1.00 93.44 127 ARG A C 1
ATOM 979 O O . ARG A 1 127 ? -0.271 7.995 5.844 1.00 93.44 127 ARG A O 1
ATOM 986 N N . ASP A 1 128 ? 1.929 8.114 5.391 1.00 92.75 128 ASP A N 1
ATOM 987 C CA . ASP A 1 128 ? 1.879 9.409 4.738 1.00 92.75 128 ASP A CA 1
ATOM 988 C C . ASP A 1 128 ? 1.355 9.248 3.307 1.00 92.75 128 ASP A C 1
ATOM 990 O O . ASP A 1 128 ? 2.053 8.776 2.406 1.00 92.75 128 ASP A O 1
ATOM 994 N N . TRP A 1 129 ? 0.104 9.655 3.112 1.00 93.06 129 TRP A N 1
ATOM 995 C CA . TRP A 1 129 ? -0.560 9.678 1.813 1.00 93.06 129 TRP A CA 1
ATOM 996 C C . TRP A 1 129 ? 0.122 10.620 0.812 1.00 93.06 129 TRP A C 1
ATOM 998 O O . TRP A 1 129 ? -0.010 10.418 -0.391 1.00 93.06 129 TRP A O 1
ATOM 1008 N N . GLY A 1 130 ? 0.872 11.626 1.276 1.00 93.56 130 GLY A N 1
ATOM 1009 C CA . GLY A 1 130 ? 1.611 12.554 0.419 1.00 93.56 130 GLY A CA 1
ATOM 1010 C C . GLY A 1 130 ? 2.798 11.918 -0.310 1.00 93.56 130 GLY A C 1
ATOM 1011 O O . GLY A 1 130 ? 3.273 12.477 -1.297 1.00 93.56 130 GLY A O 1
ATOM 1012 N N . LEU A 1 131 ? 3.254 10.747 0.147 1.00 94.75 131 LEU A N 1
ATOM 1013 C CA . LEU A 1 131 ? 4.331 9.971 -0.477 1.00 94.75 131 LEU A CA 1
ATOM 1014 C C . LEU A 1 131 ? 3.820 8.930 -1.482 1.00 94.75 131 LEU A C 1
ATOM 1016 O O . LEU A 1 131 ? 4.620 8.222 -2.096 1.00 94.75 131 LEU A O 1
ATOM 1020 N N . LEU A 1 132 ? 2.502 8.816 -1.645 1.00 94.81 132 LEU A N 1
ATOM 1021 C CA . LEU A 1 132 ? 1.883 7.937 -2.626 1.00 94.81 132 LEU A CA 1
ATOM 1022 C C . LEU A 1 132 ? 1.672 8.667 -3.955 1.00 94.81 132 LEU A C 1
ATOM 1024 O O . LEU A 1 132 ? 1.492 9.886 -4.011 1.00 94.81 132 LEU A O 1
ATOM 1028 N N . ASP A 1 133 ? 1.659 7.908 -5.049 1.00 94.06 133 ASP A N 1
ATOM 1029 C CA . ASP A 1 133 ? 1.274 8.445 -6.347 1.00 94.06 133 ASP A CA 1
ATOM 1030 C C . ASP A 1 133 ? -0.171 8.973 -6.292 1.00 94.06 133 ASP A C 1
ATOM 1032 O O . ASP A 1 133 ? -1.050 8.389 -5.652 1.00 94.06 133 ASP A O 1
ATOM 1036 N N . LYS A 1 134 ? -0.430 10.107 -6.951 1.00 90.62 134 LYS A N 1
ATOM 1037 C CA . LYS A 1 134 ? -1.726 10.797 -6.866 1.00 90.62 134 LYS A CA 1
ATOM 1038 C C . LYS A 1 134 ? -2.865 9.976 -7.464 1.00 90.62 134 LYS A C 1
ATOM 1040 O O . LYS A 1 134 ? -3.954 9.949 -6.900 1.00 90.62 134 LYS A O 1
ATOM 1045 N N . GLU A 1 135 ? -2.621 9.324 -8.594 1.00 88.19 135 GLU A N 1
ATOM 1046 C CA . GLU A 1 135 ? -3.621 8.507 -9.281 1.00 88.19 135 GLU A CA 1
ATOM 1047 C C . GLU A 1 135 ? -3.900 7.239 -8.472 1.00 88.19 135 GLU A C 1
ATOM 1049 O O . GLU A 1 135 ? -5.059 6.905 -8.216 1.00 88.19 135 GLU A O 1
ATOM 1054 N N . PHE A 1 136 ? -2.838 6.598 -7.970 1.00 91.50 136 PHE A N 1
ATOM 1055 C CA . PHE A 1 136 ? -2.963 5.468 -7.051 1.00 91.50 136 PHE A CA 1
ATOM 1056 C C . PHE A 1 136 ? -3.759 5.834 -5.797 1.00 91.50 136 PHE A C 1
ATOM 1058 O O . PHE A 1 136 ? -4.686 5.118 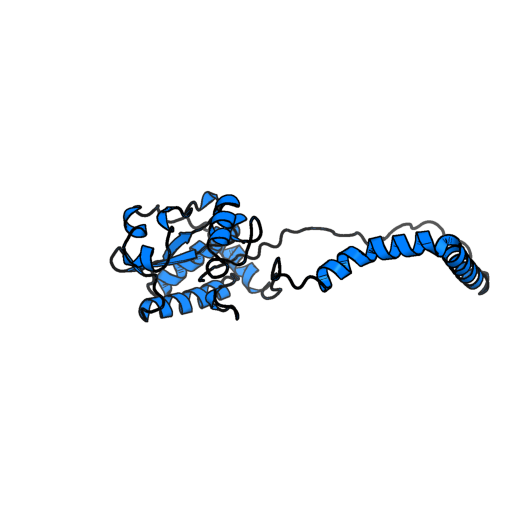-5.431 1.00 91.50 136 PHE A O 1
ATOM 1065 N N . THR A 1 137 ? -3.444 6.974 -5.180 1.00 93.81 137 THR A N 1
ATOM 1066 C CA . THR A 1 137 ? -4.135 7.481 -3.988 1.00 93.81 137 THR A CA 1
ATOM 1067 C C . THR A 1 137 ? -5.627 7.624 -4.241 1.00 93.81 137 THR A C 1
ATOM 1069 O O . THR A 1 137 ? -6.432 7.149 -3.447 1.00 93.81 137 THR A O 1
ATOM 1072 N N . GLN A 1 138 ? -6.013 8.232 -5.362 1.00 93.31 138 GLN A N 1
ATOM 1073 C CA . GLN A 1 138 ? -7.421 8.423 -5.691 1.00 93.31 138 GLN A CA 1
ATOM 1074 C C . GLN A 1 138 ? -8.154 7.092 -5.905 1.00 93.31 138 GLN A C 1
ATOM 1076 O O . GLN A 1 138 ? -9.252 6.907 -5.376 1.00 93.31 138 GLN A O 1
ATOM 1081 N N . ARG A 1 139 ? -7.532 6.127 -6.595 1.00 93.12 139 ARG A N 1
ATOM 1082 C CA . ARG A 1 139 ? -8.103 4.778 -6.739 1.00 93.12 139 ARG A CA 1
ATOM 1083 C C . ARG A 1 139 ? -8.211 4.060 -5.395 1.00 93.12 139 ARG A C 1
ATOM 1085 O O . ARG A 1 139 ? -9.260 3.496 -5.103 1.00 93.12 139 ARG A O 1
ATOM 1092 N N . LEU A 1 140 ? -7.181 4.124 -4.553 1.00 94.62 140 LEU A N 1
ATOM 1093 C CA . LEU A 1 140 ? -7.175 3.497 -3.229 1.00 94.62 140 LEU A CA 1
ATOM 1094 C C . LEU A 1 140 ? -8.248 4.093 -2.305 1.00 94.62 140 LEU A C 1
ATOM 1096 O O . LEU A 1 140 ? -8.958 3.357 -1.622 1.00 94.62 140 LEU A O 1
ATOM 1100 N N . LEU A 1 141 ? -8.425 5.415 -2.321 1.00 95.19 141 LEU A N 1
ATOM 1101 C CA . LEU A 1 141 ? -9.490 6.079 -1.568 1.00 95.19 141 LEU A CA 1
ATOM 1102 C C . LEU A 1 141 ? -10.879 5.683 -2.078 1.00 95.19 141 LEU A C 1
ATOM 1104 O O . LEU A 1 141 ? -11.798 5.509 -1.276 1.00 95.19 141 LEU A O 1
ATOM 1108 N N . LEU A 1 142 ? -11.033 5.482 -3.390 1.00 94.69 142 LEU A N 1
ATOM 1109 C CA . LEU A 1 142 ? -12.284 4.990 -3.954 1.00 94.69 142 LEU A CA 1
ATOM 1110 C C . LEU A 1 142 ? -12.556 3.542 -3.525 1.00 94.69 142 LEU A C 1
ATOM 1112 O O . LEU A 1 142 ? -13.689 3.231 -3.164 1.00 94.69 142 LEU A O 1
ATOM 1116 N N . VAL A 1 143 ? -11.528 2.686 -3.455 1.00 95.44 143 VAL A N 1
ATOM 1117 C CA . VAL A 1 143 ? -11.659 1.347 -2.856 1.00 95.44 143 VAL A CA 1
ATOM 1118 C C . VAL A 1 143 ? -12.149 1.456 -1.409 1.00 95.44 143 VAL A C 1
ATOM 1120 O O . VAL A 1 143 ? -13.111 0.787 -1.043 1.00 95.44 143 VAL A O 1
ATOM 1123 N N . PHE A 1 144 ? -11.542 2.322 -0.589 1.00 96.00 144 PHE A N 1
ATOM 1124 C CA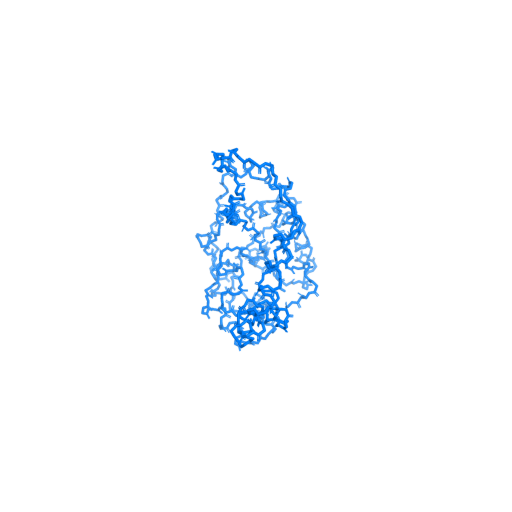 . PHE A 1 144 ? -11.923 2.487 0.821 1.00 96.00 144 PHE A CA 1
ATOM 1125 C C . PHE A 1 144 ? -13.378 2.946 0.972 1.00 96.00 144 PHE A C 1
ATOM 1127 O O . PHE A 1 144 ? -14.111 2.420 1.813 1.00 96.00 144 PHE A O 1
ATOM 1134 N N . ARG A 1 145 ? -13.813 3.888 0.127 1.00 95.31 145 ARG A N 1
ATOM 1135 C CA . ARG A 1 145 ? -15.204 4.349 0.067 1.00 95.31 145 ARG A CA 1
ATOM 1136 C C . ARG A 1 145 ? -16.150 3.198 -0.288 1.00 95.31 145 ARG A C 1
ATOM 1138 O O . ARG A 1 145 ? -17.096 2.946 0.453 1.00 95.31 145 ARG A O 1
ATOM 1145 N N . LEU A 1 146 ? -15.870 2.461 -1.364 1.00 95.75 146 LEU A N 1
ATOM 1146 C CA . LEU A 1 146 ? -16.731 1.368 -1.829 1.00 95.75 146 LEU A CA 1
ATOM 1147 C C . LEU A 1 146 ? -16.776 0.186 -0.851 1.00 95.75 146 LEU A C 1
ATOM 1149 O O . LEU A 1 146 ? -17.843 -0.392 -0.663 1.00 95.75 146 LEU A O 1
ATOM 1153 N N . MET A 1 147 ? -15.668 -0.146 -0.181 1.00 97.62 147 MET A N 1
ATOM 1154 C CA . MET A 1 147 ? -15.637 -1.161 0.883 1.00 97.62 147 MET A CA 1
ATOM 1155 C C . MET A 1 147 ? -16.598 -0.813 2.023 1.00 97.62 147 MET A C 1
ATOM 1157 O O . MET A 1 147 ? -17.354 -1.669 2.492 1.00 97.62 147 MET A O 1
ATOM 1161 N N . LYS A 1 148 ? -16.614 0.460 2.433 1.00 96.88 148 LYS A N 1
ATOM 1162 C CA . LYS A 1 148 ? -17.525 0.953 3.466 1.00 96.88 148 LYS A CA 1
ATOM 1163 C C . LYS A 1 148 ? -18.974 0.959 2.984 1.00 96.88 148 LYS A C 1
ATOM 1165 O O . LYS A 1 148 ? -19.844 0.457 3.685 1.00 96.88 148 LYS A O 1
ATOM 1170 N N . GLU A 1 149 ? -19.233 1.495 1.796 1.00 96.62 149 GLU A N 1
ATOM 1171 C CA . GLU A 1 149 ? -20.590 1.665 1.261 1.00 96.62 149 GLU A CA 1
ATOM 1172 C C . GLU A 1 149 ? -21.263 0.342 0.880 1.00 96.62 149 GLU A C 1
ATOM 1174 O O . GLU A 1 149 ? -22.443 0.152 1.165 1.00 96.62 149 GLU A O 1
ATOM 1179 N N . ARG A 1 150 ? -20.530 -0.580 0.244 1.00 97.38 150 ARG A N 1
ATOM 1180 C CA . ARG A 1 150 ? -21.089 -1.844 -0.264 1.00 97.38 150 ARG A CA 1
ATOM 1181 C C . ARG A 1 150 ? -21.053 -2.972 0.761 1.00 97.38 150 ARG A C 1
ATOM 1183 O O . ARG A 1 150 ? -21.936 -3.825 0.746 1.00 97.38 150 ARG A O 1
ATOM 1190 N N . HIS A 1 151 ? -20.045 -2.989 1.635 1.00 97.38 151 HIS A N 1
ATOM 1191 C CA . HIS A 1 151 ? -19.787 -4.128 2.523 1.00 97.38 151 HIS A CA 1
ATOM 1192 C C . HIS A 1 151 ? -19.688 -3.754 4.007 1.00 97.38 151 HIS A C 1
ATOM 1194 O O . HIS A 1 151 ? -19.580 -4.647 4.845 1.00 97.38 151 HIS A O 1
ATOM 1200 N N . GLY A 1 152 ? -19.731 -2.465 4.359 1.00 97.00 152 GLY A N 1
ATOM 1201 C CA . GLY A 1 152 ? -19.636 -2.014 5.749 1.00 97.00 152 GLY A CA 1
ATOM 1202 C C . GLY A 1 152 ? -18.250 -2.178 6.379 1.00 97.00 152 GLY A C 1
ATOM 1203 O O . GLY A 1 152 ? -18.139 -2.126 7.601 1.00 97.00 152 GLY A O 1
ATOM 1204 N N . TYR A 1 153 ? -17.198 -2.380 5.580 1.00 97.38 153 TYR A N 1
ATOM 1205 C CA . TYR A 1 153 ? -15.828 -2.487 6.083 1.00 97.38 153 TYR A CA 1
ATOM 1206 C C . TYR A 1 153 ? -15.169 -1.114 6.107 1.00 97.38 153 TYR A C 1
ATOM 1208 O O . TYR A 1 153 ? -14.971 -0.476 5.072 1.00 97.38 153 TYR A O 1
ATOM 1216 N N . GLU A 1 154 ? -14.795 -0.670 7.300 1.00 96.44 154 GLU A N 1
ATOM 1217 C CA . GLU A 1 154 ? -13.965 0.513 7.467 1.00 96.44 154 GLU A CA 1
ATOM 1218 C C . GLU A 1 154 ? -12.496 0.134 7.265 1.00 96.44 154 GLU A C 1
ATOM 1220 O O . GLU A 1 154 ? -11.945 -0.680 8.001 1.00 96.44 154 GLU A O 1
ATOM 1225 N N . MET A 1 155 ? -11.878 0.696 6.229 1.00 95.44 155 MET A N 1
ATOM 1226 C CA . MET A 1 155 ? -10.501 0.399 5.839 1.00 95.44 155 MET A CA 1
ATOM 1227 C C . MET A 1 155 ? -9.502 1.303 6.563 1.00 95.44 155 MET A C 1
ATOM 1229 O O . MET A 1 155 ? -9.766 2.482 6.800 1.00 95.44 155 MET A O 1
ATOM 1233 N N . VAL A 1 156 ? -8.316 0.769 6.844 1.00 94.62 156 VAL A N 1
ATOM 1234 C CA . VAL A 1 156 ? -7.203 1.483 7.476 1.00 94.62 156 VAL A CA 1
ATOM 1235 C C . VAL A 1 156 ? -5.930 1.263 6.670 1.00 94.62 156 VAL A C 1
ATOM 1237 O O . VAL A 1 156 ? -5.579 0.123 6.371 1.00 94.62 156 VAL A O 1
ATOM 1240 N N . LEU A 1 157 ? -5.209 2.346 6.363 1.00 94.94 157 LEU A N 1
ATOM 1241 C CA . LEU A 1 157 ? -3.876 2.262 5.766 1.00 94.94 157 LEU A CA 1
ATOM 1242 C C . LEU A 1 157 ? -2.866 1.771 6.812 1.00 94.94 157 LEU A C 1
ATOM 1244 O O . LEU A 1 157 ? -2.698 2.376 7.875 1.00 94.94 157 LEU A O 1
ATOM 1248 N N . ILE A 1 158 ? -2.191 0.673 6.491 1.00 93.62 158 ILE A N 1
ATOM 1249 C CA . ILE A 1 158 ? -1.210 0.015 7.351 1.00 93.62 158 ILE A CA 1
ATOM 1250 C C . ILE A 1 158 ? 0.205 0.452 6.981 1.00 93.62 158 ILE A C 1
ATOM 1252 O O . ILE A 1 158 ? 0.945 0.913 7.848 1.00 93.62 158 ILE A O 1
ATOM 1256 N N . GLU A 1 159 ? 0.560 0.355 5.704 1.00 93.06 159 GLU A N 1
ATOM 1257 C CA . GLU A 1 159 ? 1.840 0.825 5.174 1.00 93.06 159 GLU A CA 1
ATOM 1258 C C . GLU A 1 159 ? 1.630 1.337 3.750 1.00 93.06 159 GLU A C 1
ATOM 1260 O O . GLU A 1 159 ? 1.120 0.620 2.896 1.00 93.06 159 GLU A O 1
ATOM 1265 N N . GLY A 1 160 ? 2.004 2.588 3.499 1.00 94.25 160 GLY A N 1
ATOM 1266 C CA . GLY A 1 160 ? 2.050 3.195 2.173 1.00 94.25 160 GLY A CA 1
ATOM 1267 C C . GLY A 1 160 ? 3.479 3.180 1.644 1.00 94.25 160 GLY A C 1
ATOM 1268 O O . GLY A 1 160 ? 3.976 2.152 1.195 1.00 94.25 160 GLY A O 1
ATOM 1269 N N . TYR A 1 161 ? 4.172 4.316 1.722 1.00 94.75 161 TYR A N 1
ATOM 1270 C CA . TYR A 1 161 ? 5.569 4.401 1.294 1.00 94.75 161 TYR A CA 1
ATOM 1271 C C . TYR A 1 161 ? 6.520 3.589 2.188 1.00 94.75 161 TYR A C 1
ATOM 1273 O O . TYR A 1 161 ? 6.426 3.615 3.416 1.00 94.75 161 TYR A O 1
ATOM 1281 N N . ARG A 1 162 ? 7.509 2.939 1.572 1.00 93.00 162 ARG A N 1
ATOM 1282 C CA . ARG A 1 162 ? 8.599 2.251 2.276 1.00 93.00 162 ARG A CA 1
ATOM 1283 C C . ARG A 1 162 ? 9.939 2.738 1.744 1.00 93.00 162 ARG A C 1
ATOM 1285 O O . ARG A 1 162 ? 10.139 2.748 0.537 1.00 93.00 162 ARG A O 1
ATOM 1292 N N . SER A 1 163 ? 10.866 3.126 2.621 1.00 92.06 163 SER A N 1
ATOM 1293 C CA . SER A 1 163 ? 12.193 3.565 2.173 1.00 92.06 163 SER A CA 1
ATOM 1294 C C . SER A 1 163 ? 13.064 2.382 1.715 1.00 92.06 163 SER A C 1
ATOM 1296 O O . SER A 1 163 ? 12.844 1.252 2.171 1.00 92.06 163 SER A O 1
ATOM 1298 N N . PRO A 1 164 ? 14.069 2.612 0.849 1.00 92.19 164 PRO A N 1
ATOM 1299 C CA . PRO A 1 164 ? 15.043 1.584 0.476 1.00 92.19 164 PRO A CA 1
ATOM 1300 C C . PRO A 1 164 ? 15.756 0.953 1.677 1.00 92.19 164 PRO A C 1
ATOM 1302 O O . PRO A 1 164 ? 15.890 -0.266 1.739 1.00 92.19 164 PRO A O 1
ATOM 1305 N N . GLU A 1 165 ? 16.122 1.754 2.677 1.00 91.44 165 GLU A N 1
ATOM 1306 C CA . GLU A 1 165 ? 16.812 1.292 3.886 1.00 91.44 165 GLU A CA 1
ATOM 1307 C C . GLU A 1 165 ? 15.910 0.370 4.714 1.00 91.44 165 GLU A C 1
ATOM 1309 O O . GLU A 1 165 ? 16.344 -0.678 5.192 1.00 91.44 165 GLU A O 1
ATOM 1314 N N . ARG A 1 166 ? 14.621 0.715 4.850 1.00 89.19 166 ARG A N 1
ATOM 1315 C CA . ARG A 1 166 ? 13.634 -0.155 5.504 1.00 89.19 166 ARG A CA 1
ATOM 1316 C C . ARG A 1 166 ? 13.442 -1.453 4.720 1.00 89.19 166 ARG A C 1
ATOM 1318 O O . ARG A 1 166 ? 13.327 -2.514 5.327 1.00 89.19 166 ARG A O 1
ATOM 1325 N N . GLN A 1 167 ? 13.428 -1.394 3.390 1.00 91.06 167 GLN A N 1
ATOM 1326 C CA . GLN A 1 167 ? 13.302 -2.583 2.547 1.00 91.06 167 GLN A CA 1
ATOM 1327 C C . GLN A 1 167 ? 14.504 -3.533 2.717 1.00 91.06 167 GLN A C 1
ATOM 1329 O O . GLN A 1 167 ? 14.306 -4.744 2.814 1.00 91.06 167 GLN A O 1
ATOM 1334 N N . GLU A 1 168 ? 15.727 -3.009 2.835 1.00 89.81 168 GLU A N 1
ATOM 1335 C CA . GLU A 1 168 ? 16.917 -3.815 3.157 1.00 89.81 168 GLU A CA 1
ATOM 1336 C C . GLU A 1 168 ? 16.837 -4.441 4.550 1.00 89.81 168 GLU A C 1
ATOM 1338 O O . GLU A 1 168 ? 17.144 -5.623 4.710 1.00 89.81 168 GLU A O 1
ATOM 1343 N N . GLN A 1 169 ? 16.363 -3.692 5.550 1.00 88.56 169 GLN A N 1
ATOM 1344 C CA . GLN A 1 169 ? 16.145 -4.227 6.897 1.00 88.56 169 GLN A CA 1
ATOM 1345 C C . GLN A 1 169 ? 15.125 -5.373 6.900 1.00 88.56 169 GLN A C 1
ATOM 1347 O O . GLN A 1 169 ? 15.322 -6.363 7.604 1.00 88.56 169 GLN A O 1
ATOM 1352 N N . LEU A 1 170 ? 14.051 -5.269 6.109 1.00 86.00 170 LEU A N 1
ATOM 1353 C CA . LEU A 1 170 ? 13.076 -6.350 5.953 1.00 86.00 170 LEU A CA 1
ATOM 1354 C C . LEU A 1 170 ? 13.689 -7.564 5.251 1.00 86.00 170 LEU A C 1
ATOM 1356 O O . LEU A 1 170 ? 13.492 -8.687 5.710 1.00 86.00 170 LEU A O 1
ATOM 1360 N N . LEU A 1 171 ? 14.474 -7.357 4.188 1.00 86.12 171 LEU A N 1
ATOM 1361 C CA . LEU A 1 171 ? 15.155 -8.447 3.486 1.00 86.12 171 LEU A CA 1
ATOM 1362 C C . LEU A 1 171 ? 16.138 -9.190 4.407 1.00 86.12 171 LEU A C 1
ATOM 1364 O O . LEU A 1 171 ? 16.196 -10.420 4.381 1.00 86.12 171 LEU A O 1
ATOM 1368 N N . ALA A 1 172 ? 16.864 -8.461 5.261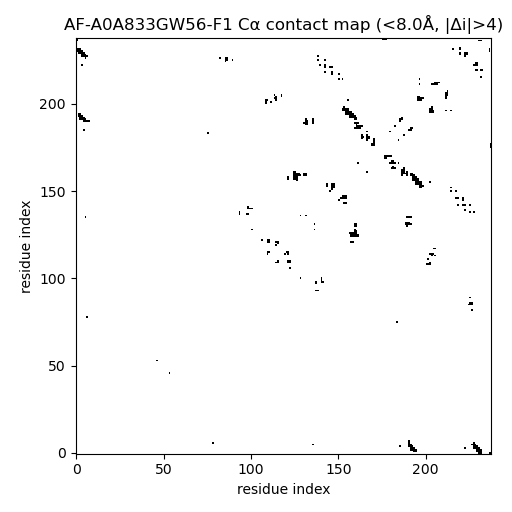 1.00 88.19 172 ALA A N 1
ATOM 1369 C CA . ALA A 1 172 ? 17.812 -9.028 6.221 1.00 88.19 172 ALA A CA 1
ATOM 1370 C C . ALA A 1 172 ? 17.153 -9.956 7.259 1.00 88.19 172 ALA A C 1
ATOM 1372 O O . ALA A 1 172 ? 17.822 -10.821 7.824 1.00 88.19 172 ALA A O 1
ATOM 1373 N N . ARG A 1 173 ? 15.841 -9.822 7.492 1.00 83.19 173 ARG A N 1
ATOM 1374 C CA . ARG A 1 173 ? 15.071 -10.698 8.395 1.00 83.19 173 ARG A CA 1
ATOM 1375 C C . ARG A 1 173 ? 14.680 -12.026 7.756 1.00 83.19 173 ARG A C 1
ATOM 1377 O O . ARG A 1 173 ? 14.251 -12.937 8.457 1.00 83.19 173 ARG A O 1
ATOM 1384 N N . GLY A 1 174 ? 14.879 -12.161 6.449 1.00 79.44 174 GLY A N 1
ATOM 1385 C CA . GLY A 1 174 ? 14.723 -13.406 5.718 1.00 79.44 174 GLY A CA 1
ATOM 1386 C C . GLY A 1 174 ? 13.638 -13.351 4.650 1.00 79.44 174 GLY A C 1
ATOM 1387 O O . GLY A 1 174 ? 12.727 -12.526 4.658 1.00 79.44 174 GLY A O 1
ATOM 1388 N N . ARG A 1 175 ? 13.724 -14.312 3.727 1.00 77.44 175 ARG A N 1
ATOM 1389 C CA . ARG A 1 175 ? 12.883 -14.386 2.520 1.00 77.44 175 ARG A CA 1
ATOM 1390 C C . ARG A 1 175 ? 11.396 -14.642 2.788 1.00 77.44 175 ARG A C 1
ATOM 1392 O O . ARG A 1 175 ? 10.605 -14.521 1.864 1.00 77.44 175 ARG A O 1
ATOM 1399 N N . HIS A 1 176 ? 11.044 -14.999 4.023 1.00 74.56 176 HIS A N 1
ATOM 1400 C CA . HIS A 1 176 ? 9.664 -15.168 4.482 1.00 74.56 176 HIS A CA 1
ATOM 1401 C C . HIS A 1 176 ? 8.973 -13.833 4.809 1.00 74.56 176 HIS A C 1
ATOM 1403 O O . HIS A 1 176 ? 7.778 -13.820 5.055 1.00 74.56 176 HIS A O 1
ATOM 1409 N N . VAL A 1 177 ? 9.715 -12.719 4.864 1.00 76.31 177 VAL A N 1
ATOM 1410 C CA . VAL A 1 177 ? 9.149 -11.371 5.055 1.00 76.31 177 VAL A C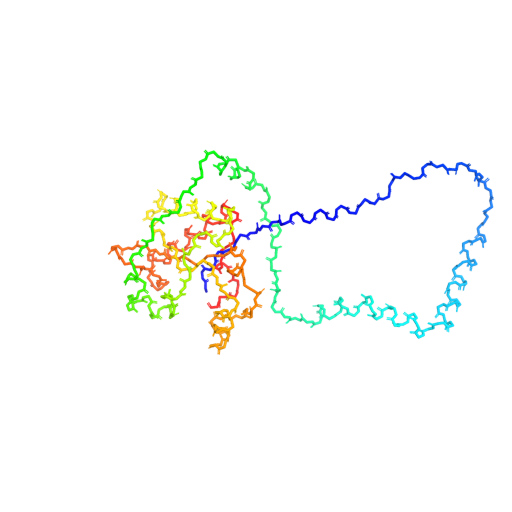A 1
ATOM 1411 C C . VAL A 1 177 ? 9.034 -10.645 3.720 1.00 76.31 177 VAL A C 1
ATOM 1413 O O . VAL A 1 177 ? 8.040 -9.986 3.443 1.00 76.31 177 VAL A O 1
ATOM 1416 N N . THR A 1 178 ? 10.083 -10.726 2.903 1.00 78.69 178 THR A N 1
ATOM 1417 C CA . THR A 1 178 ? 10.127 -10.146 1.561 1.00 78.69 178 THR A CA 1
ATOM 1418 C C . THR A 1 178 ? 11.198 -10.846 0.736 1.00 78.69 178 THR A C 1
ATOM 1420 O O . THR A 1 178 ? 12.251 -11.227 1.250 1.00 78.69 178 THR A O 1
ATOM 1423 N N . GLN A 1 179 ? 10.960 -10.973 -0.567 1.00 81.50 179 GLN A N 1
ATOM 1424 C CA . GLN A 1 179 ? 11.979 -11.399 -1.531 1.00 81.50 179 GLN A CA 1
ATOM 1425 C C . GLN A 1 179 ? 12.579 -10.224 -2.321 1.00 81.50 179 GLN A C 1
ATOM 1427 O O . GLN A 1 179 ? 13.547 -10.410 -3.056 1.00 81.50 179 GLN A O 1
ATOM 1432 N N . ALA A 1 180 ? 12.023 -9.020 -2.165 1.00 82.00 180 ALA A N 1
ATOM 1433 C CA . ALA A 1 180 ? 12.481 -7.807 -2.828 1.00 82.00 180 ALA A CA 1
ATOM 1434 C C . ALA A 1 180 ? 13.605 -7.123 -2.032 1.00 82.00 180 ALA A C 1
ATOM 1436 O O . ALA A 1 180 ? 13.472 -6.906 -0.824 1.00 82.00 180 ALA A O 1
ATOM 1437 N N . GLY A 1 181 ? 14.690 -6.758 -2.720 1.00 84.25 181 GLY A N 1
ATOM 1438 C CA . GLY A 1 181 ? 15.730 -5.870 -2.190 1.00 84.25 181 GLY A CA 1
ATOM 1439 C C . GLY A 1 181 ? 15.371 -4.390 -2.313 1.00 84.25 181 GLY A C 1
ATOM 1440 O O . GLY A 1 181 ? 14.267 -4.040 -2.734 1.00 84.25 181 GLY A O 1
ATOM 1441 N N . ALA A 1 182 ? 16.310 -3.513 -1.953 1.00 86.75 182 ALA A N 1
ATOM 1442 C CA . ALA A 1 182 ? 16.142 -2.079 -2.151 1.00 86.75 182 ALA A CA 1
ATOM 1443 C C . ALA A 1 182 ? 15.835 -1.746 -3.617 1.00 86.75 182 ALA A C 1
ATOM 1445 O O . ALA A 1 182 ? 16.520 -2.182 -4.536 1.00 86.75 182 ALA A O 1
ATOM 1446 N N . ASN A 1 183 ? 14.817 -0.912 -3.794 1.00 86.75 183 ASN A N 1
ATOM 1447 C CA . ASN A 1 183 ? 14.294 -0.378 -5.057 1.00 86.75 183 ASN A CA 1
ATOM 1448 C C . ASN A 1 183 ? 13.583 -1.427 -5.919 1.00 86.75 183 ASN A C 1
ATOM 1450 O O . ASN A 1 183 ? 13.341 -1.208 -7.098 1.00 86.75 183 ASN A O 1
ATOM 1454 N N . MET A 1 184 ? 13.209 -2.553 -5.313 1.00 86.38 184 MET A N 1
ATOM 1455 C CA . MET A 1 184 ? 12.547 -3.672 -5.987 1.00 86.38 184 MET A CA 1
ATOM 1456 C C . MET A 1 184 ? 11.108 -3.875 -5.493 1.00 86.38 184 MET A C 1
ATOM 1458 O O . MET A 1 184 ? 10.508 -4.912 -5.753 1.00 86.38 184 MET A O 1
ATOM 1462 N N . SER A 1 185 ? 10.557 -2.918 -4.738 1.00 87.44 185 SER A N 1
ATOM 1463 C CA . SER A 1 185 ? 9.195 -2.965 -4.199 1.00 87.44 185 SER A CA 1
ATOM 1464 C C . SER A 1 185 ? 8.382 -1.745 -4.627 1.00 87.44 185 SER A C 1
ATOM 1466 O O . SER A 1 185 ? 8.854 -0.612 -4.535 1.00 87.44 185 SER A O 1
ATOM 1468 N N . TYR A 1 186 ? 7.120 -1.960 -5.019 1.00 90.75 186 TYR A N 1
ATOM 1469 C CA . TYR A 1 186 ? 6.188 -0.889 -5.399 1.00 90.75 186 TYR A CA 1
ATOM 1470 C C . TYR A 1 186 ? 5.948 0.140 -4.281 1.00 90.75 186 TYR A C 1
ATOM 1472 O O . TYR A 1 186 ? 5.690 1.310 -4.575 1.00 90.75 186 TYR A O 1
ATOM 1480 N N . HIS A 1 187 ? 6.102 -0.249 -3.009 1.00 92.69 187 HIS A N 1
ATOM 1481 C CA . HIS A 1 187 ? 5.992 0.677 -1.874 1.00 92.69 187 HIS A CA 1
ATOM 1482 C C . HIS A 1 187 ? 7.024 1.808 -1.944 1.00 92.69 187 HIS A C 1
ATOM 1484 O O . HIS A 1 187 ? 6.761 2.922 -1.502 1.00 92.69 187 HIS A O 1
ATOM 1490 N N . GLN A 1 188 ? 8.193 1.548 -2.530 1.00 92.81 188 GLN A N 1
ATOM 1491 C CA . GLN A 1 188 ? 9.268 2.535 -2.644 1.00 92.81 188 GLN A CA 1
ATOM 1492 C C . GLN A 1 188 ? 9.003 3.588 -3.721 1.00 92.81 188 GLN A C 1
ATOM 1494 O O . GLN A 1 188 ? 9.677 4.611 -3.774 1.00 92.81 188 GLN A O 1
ATOM 1499 N N . TYR A 1 189 ? 8.005 3.342 -4.567 1.00 93.12 189 TYR A N 1
ATOM 1500 C CA . TYR A 1 189 ? 7.580 4.239 -5.633 1.00 93.12 189 TYR A CA 1
ATOM 1501 C C . TYR A 1 189 ? 6.214 4.872 -5.346 1.00 93.12 189 TYR A C 1
ATOM 1503 O O . TYR A 1 189 ? 5.650 5.521 -6.222 1.00 93.12 189 TYR A O 1
ATOM 1511 N N . GLY A 1 190 ? 5.659 4.667 -4.144 1.00 94.12 190 GLY A N 1
ATOM 1512 C CA . GLY A 1 190 ? 4.329 5.165 -3.789 1.00 94.12 190 GLY A CA 1
ATOM 1513 C C . GLY A 1 190 ? 3.201 4.522 -4.602 1.00 94.12 190 GLY A C 1
ATOM 1514 O O . GLY A 1 190 ? 2.115 5.085 -4.698 1.00 94.12 190 GLY A O 1
ATOM 1515 N N . LEU A 1 191 ? 3.464 3.361 -5.207 1.00 94.44 191 LEU A N 1
ATOM 1516 C CA . LEU A 1 191 ? 2.528 2.630 -6.059 1.00 94.44 191 LEU A CA 1
ATOM 1517 C C . LEU A 1 191 ? 1.949 1.408 -5.360 1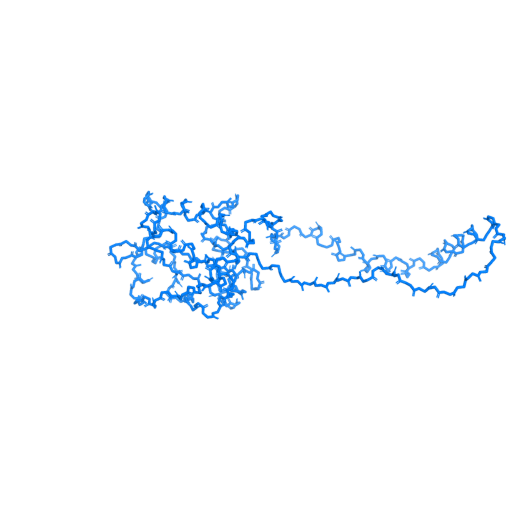.00 94.44 191 LEU A C 1
ATOM 1519 O O . LEU A 1 191 ? 1.269 0.636 -6.020 1.00 94.44 191 LEU A O 1
ATOM 1523 N N . ALA A 1 192 ? 2.228 1.206 -4.071 1.00 93.31 192 ALA A N 1
ATOM 1524 C CA . ALA A 1 192 ? 1.622 0.140 -3.294 1.00 93.31 192 ALA A CA 1
ATOM 1525 C C . ALA A 1 192 ? 1.192 0.574 -1.900 1.00 93.31 192 ALA A C 1
ATOM 1527 O O . ALA A 1 192 ? 1.718 1.537 -1.339 1.00 93.31 192 ALA A O 1
ATOM 1528 N N . ALA A 1 193 ? 0.221 -0.160 -1.366 1.00 94.06 193 ALA A N 1
ATOM 1529 C CA . ALA A 1 193 ? -0.287 0.025 -0.022 1.00 94.06 193 ALA A CA 1
ATOM 1530 C C . ALA A 1 193 ? -0.736 -1.307 0.581 1.00 94.06 193 ALA A C 1
ATOM 1532 O O . ALA A 1 193 ? -1.405 -2.106 -0.078 1.00 94.06 193 ALA A O 1
ATOM 1533 N N . ASP A 1 194 ? -0.416 -1.482 1.857 1.00 92.56 194 ASP A N 1
ATOM 1534 C CA . ASP A 1 194 ? -0.997 -2.492 2.727 1.00 92.56 194 ASP A CA 1
ATOM 1535 C C . ASP A 1 194 ? -2.143 -1.850 3.511 1.00 92.56 194 ASP A C 1
ATOM 1537 O O . ASP A 1 194 ? -2.008 -0.743 4.046 1.00 92.56 194 ASP A O 1
ATOM 1541 N N . ALA A 1 195 ? -3.269 -2.551 3.612 1.00 94.38 195 ALA A N 1
ATOM 1542 C CA . ALA A 1 195 ? -4.442 -2.092 4.346 1.00 94.38 195 ALA A CA 1
ATOM 1543 C C . ALA A 1 195 ? -5.025 -3.207 5.222 1.00 94.38 195 ALA A C 1
ATOM 1545 O O . ALA A 1 195 ? -4.812 -4.390 4.965 1.00 94.38 195 ALA A O 1
ATOM 1546 N N . ALA A 1 196 ? -5.758 -2.815 6.258 1.00 94.75 196 ALA A N 1
ATOM 1547 C CA . ALA A 1 196 ? -6.516 -3.706 7.132 1.00 94.75 196 ALA A CA 1
ATOM 1548 C C . ALA A 1 196 ? -7.881 -3.083 7.448 1.00 94.75 196 ALA A C 1
ATOM 1550 O O . ALA A 1 196 ? -8.242 -2.048 6.882 1.00 94.75 196 ALA A O 1
ATOM 1551 N N . PHE A 1 197 ? -8.631 -3.692 8.364 1.00 95.75 197 PHE A N 1
ATOM 1552 C CA . PHE A 1 197 ? -9.972 -3.243 8.718 1.00 95.75 197 PHE A CA 1
ATOM 1553 C C . PHE A 1 197 ? -10.015 -2.680 10.136 1.00 95.75 197 PHE A C 1
ATOM 1555 O O . PHE A 1 197 ? -9.326 -3.163 11.032 1.00 95.75 197 PHE A O 1
ATOM 1562 N N . MET A 1 198 ? -10.857 -1.678 10.354 1.00 94.50 198 MET A N 1
ATOM 1563 C CA . MET A 1 198 ? -11.244 -1.208 11.676 1.00 94.50 198 MET A CA 1
ATOM 1564 C C . MET A 1 198 ? -12.508 -1.946 12.115 1.00 94.50 198 MET A C 1
ATOM 1566 O O . MET A 1 198 ? -13.499 -2.004 11.386 1.00 94.50 198 MET A O 1
ATOM 1570 N N . ARG A 1 199 ? -12.490 -2.486 13.332 1.00 93.44 199 ARG A N 1
ATOM 1571 C CA . ARG A 1 199 ? -13.652 -3.104 13.969 1.00 93.44 199 ARG A CA 1
ATOM 1572 C C . ARG A 1 199 ? -13.645 -2.771 15.451 1.00 93.44 199 ARG A C 1
ATOM 1574 O O . ARG A 1 199 ? -12.682 -3.059 16.151 1.00 93.44 199 ARG A O 1
ATOM 1581 N N . GLU A 1 200 ? -14.714 -2.131 15.923 1.00 90.06 200 GLU A N 1
ATOM 1582 C CA . GLU A 1 200 ? -14.871 -1.756 17.340 1.00 90.06 200 GLU A CA 1
ATOM 1583 C C . GLU A 1 200 ? -13.686 -0.927 17.885 1.00 90.06 200 GLU A C 1
ATOM 1585 O O . GLU A 1 200 ? -13.242 -1.103 19.018 1.00 90.06 200 GLU A O 1
ATOM 1590 N N . GLY A 1 201 ? -13.139 -0.029 17.056 1.00 88.56 201 GLY A N 1
ATOM 1591 C CA . GLY A 1 201 ? -12.004 0.824 17.425 1.00 88.56 201 GLY A CA 1
ATOM 1592 C C . GLY A 1 201 ? -10.648 0.107 17.469 1.00 88.56 201 GLY A C 1
ATOM 1593 O O . GLY A 1 201 ? -9.672 0.693 17.935 1.00 88.56 201 GLY A O 1
ATOM 1594 N N . ARG A 1 202 ? -10.567 -1.143 16.996 1.00 90.12 202 ARG A N 1
ATOM 1595 C CA . ARG A 1 202 ? -9.323 -1.914 16.887 1.00 90.12 202 ARG A CA 1
ATOM 1596 C C . ARG A 1 202 ? -9.057 -2.323 15.445 1.00 90.12 202 ARG A C 1
ATOM 1598 O O . ARG A 1 202 ? -9.985 -2.561 14.674 1.00 90.12 202 ARG A O 1
ATOM 1605 N N . ILE A 1 203 ? -7.780 -2.437 15.093 1.00 92.56 203 ILE A N 1
ATOM 1606 C CA . ILE A 1 203 ? -7.384 -3.002 13.803 1.00 92.56 203 ILE A CA 1
ATOM 1607 C C . ILE A 1 203 ? -7.578 -4.514 13.846 1.00 92.56 203 ILE A C 1
ATOM 1609 O O . ILE A 1 203 ? -6.967 -5.198 14.661 1.00 92.56 203 ILE A O 1
ATOM 1613 N N . ALA A 1 204 ? -8.397 -5.009 12.927 1.00 93.00 204 ALA A N 1
ATOM 1614 C CA . ALA A 1 204 ? -8.587 -6.417 12.639 1.00 93.00 204 ALA A CA 1
ATOM 1615 C C . ALA A 1 204 ? -7.820 -6.756 11.352 1.00 93.00 204 ALA A C 1
ATOM 1617 O O . ALA A 1 204 ? -8.137 -6.263 10.267 1.00 93.00 204 ALA A O 1
ATOM 1618 N N . ILE A 1 205 ? -6.771 -7.570 11.489 1.00 90.69 205 ILE A N 1
ATOM 1619 C CA . ILE A 1 205 ? -5.816 -7.864 10.405 1.00 90.69 205 ILE A CA 1
ATOM 1620 C C . ILE A 1 205 ? -5.622 -9.363 10.157 1.00 90.69 205 ILE A C 1
ATOM 1622 O O . ILE A 1 205 ? -5.201 -9.754 9.069 1.00 90.69 205 ILE A O 1
ATOM 1626 N N . SER A 1 206 ? -5.932 -10.211 11.141 1.00 89.38 206 SER A N 1
ATOM 1627 C CA . SER A 1 206 ? -5.674 -11.646 11.052 1.00 89.38 206 SER A CA 1
ATOM 1628 C C . SER A 1 206 ? -6.627 -12.345 10.083 1.00 89.38 206 SER A C 1
ATOM 1630 O O . SER A 1 206 ? -7.823 -12.432 10.338 1.00 89.38 206 SER A O 1
ATOM 1632 N N . GLU A 1 207 ? -6.089 -12.955 9.027 1.00 87.44 207 GLU A N 1
ATOM 1633 C CA . GLU A 1 207 ? -6.853 -13.774 8.066 1.00 87.44 207 GLU A CA 1
ATOM 1634 C C . GLU A 1 207 ? -7.479 -15.035 8.698 1.00 87.44 207 GLU A C 1
ATOM 1636 O O . GLU A 1 207 ? -8.326 -15.686 8.092 1.00 87.44 207 GLU A O 1
ATOM 1641 N N . ARG A 1 208 ? -7.097 -15.379 9.938 1.00 89.38 208 ARG A N 1
ATOM 1642 C CA . ARG A 1 208 ? -7.731 -16.459 10.711 1.00 89.38 208 ARG A CA 1
ATOM 1643 C C . ARG A 1 208 ? -9.139 -16.097 11.182 1.00 89.38 208 ARG A C 1
ATOM 1645 O O . ARG A 1 208 ? -9.915 -17.005 11.465 1.00 89.38 208 ARG A O 1
ATOM 1652 N N . ASP A 1 209 ? -9.459 -14.806 11.293 1.00 92.06 209 ASP A N 1
ATOM 1653 C CA . ASP A 1 209 ? -10.826 -14.351 11.542 1.00 92.06 209 ASP A CA 1
ATOM 1654 C C . ASP A 1 209 ? -11.626 -14.435 10.225 1.00 92.06 209 ASP A C 1
ATOM 1656 O O . ASP A 1 209 ? -11.293 -13.740 9.257 1.00 92.06 209 ASP A O 1
ATOM 1660 N N . PRO A 1 210 ? -12.708 -15.237 10.160 1.00 94.25 210 PRO A N 1
ATOM 1661 C CA . PRO A 1 210 ? -13.540 -15.344 8.963 1.00 94.25 210 PRO A CA 1
ATOM 1662 C C . PRO A 1 210 ? -14.119 -14.007 8.479 1.00 94.25 210 PRO A C 1
ATOM 1664 O O . PRO A 1 210 ? -14.342 -13.833 7.280 1.00 94.25 210 PRO A O 1
ATOM 1667 N N . TRP A 1 211 ? -14.369 -13.057 9.388 1.00 95.50 211 TRP A N 1
ATOM 1668 C CA . TRP A 1 211 ? -14.852 -11.723 9.033 1.00 95.50 211 TRP A CA 1
ATOM 1669 C C . TRP A 1 211 ? -13.771 -10.907 8.318 1.00 95.50 211 TRP A C 1
ATOM 1671 O O . TRP A 1 211 ? -14.066 -10.269 7.307 1.00 95.50 211 TRP A O 1
ATOM 1681 N N . VAL A 1 212 ? -12.523 -10.975 8.792 1.00 94.88 212 VAL A N 1
ATOM 1682 C CA . VAL A 1 212 ? -11.368 -10.322 8.155 1.00 94.88 212 VAL A CA 1
ATOM 1683 C C . VAL A 1 212 ? -11.090 -10.951 6.794 1.00 94.88 212 VAL A C 1
ATOM 1685 O O . VAL A 1 212 ? -10.924 -10.237 5.808 1.00 94.88 212 VAL A O 1
ATOM 1688 N N . MET A 1 213 ? -11.109 -12.285 6.706 1.00 93.44 213 MET A N 1
ATOM 1689 C CA . MET A 1 213 ? -10.873 -12.985 5.443 1.00 93.44 213 MET A CA 1
ATOM 1690 C C . MET A 1 213 ? -11.911 -12.608 4.379 1.00 93.44 213 MET A C 1
ATOM 1692 O O . MET A 1 213 ? -11.554 -12.326 3.236 1.00 93.44 213 MET A O 1
ATOM 1696 N N . ARG A 1 214 ? -13.196 -12.532 4.752 1.00 95.06 214 ARG A N 1
ATOM 1697 C CA . ARG A 1 214 ? -14.248 -12.044 3.847 1.00 95.06 214 ARG A CA 1
ATOM 1698 C C . ARG A 1 214 ? -14.015 -10.591 3.429 1.00 95.06 214 ARG A C 1
ATOM 1700 O O . ARG A 1 214 ? -14.212 -10.257 2.265 1.00 95.06 214 ARG A O 1
ATOM 1707 N N . GLY A 1 215 ? -13.564 -9.745 4.352 1.00 95.62 215 GLY A N 1
ATOM 1708 C CA . GLY A 1 215 ? -13.177 -8.370 4.040 1.00 95.62 215 GLY A CA 1
ATOM 1709 C C . GLY A 1 215 ? -12.103 -8.318 2.957 1.00 95.62 215 GLY A C 1
ATOM 1710 O O . GLY A 1 215 ? -12.243 -7.578 1.990 1.00 95.62 215 GLY A O 1
ATOM 1711 N N . TYR A 1 216 ? -11.063 -9.148 3.062 1.00 94.88 216 TYR A N 1
ATOM 1712 C CA . TYR A 1 216 ? -10.001 -9.196 2.054 1.00 94.88 216 TYR A CA 1
ATOM 1713 C C . TYR A 1 216 ? -10.477 -9.729 0.696 1.00 94.88 216 TYR A C 1
ATOM 1715 O O . TYR A 1 216 ? -9.987 -9.267 -0.330 1.00 94.88 216 TYR A O 1
ATOM 1723 N N . GLN A 1 217 ? -11.457 -10.638 0.666 1.00 93.75 217 GLN A N 1
ATOM 1724 C CA . GLN A 1 217 ? -12.078 -11.085 -0.589 1.00 93.75 217 GLN A CA 1
ATOM 1725 C C . GLN A 1 217 ? -12.772 -9.919 -1.306 1.00 93.75 217 GLN A C 1
ATOM 1727 O O . GLN A 1 217 ? -12.447 -9.635 -2.457 1.00 93.75 217 GLN A O 1
ATOM 1732 N N . HIS A 1 218 ? -13.637 -9.180 -0.604 1.00 95.56 218 HIS A N 1
ATOM 1733 C CA . HIS A 1 218 ? -14.286 -7.985 -1.158 1.00 95.56 218 HIS A CA 1
ATOM 1734 C C . HIS A 1 218 ? -13.282 -6.894 -1.538 1.00 95.56 218 HIS A C 1
ATOM 1736 O O . HIS A 1 218 ? -13.442 -6.220 -2.555 1.00 95.56 218 HIS A O 1
ATOM 1742 N N . TYR A 1 219 ? -12.217 -6.744 -0.748 1.00 94.31 219 TYR A N 1
ATOM 1743 C CA . TYR A 1 219 ? -11.148 -5.800 -1.041 1.00 94.31 219 TYR A CA 1
ATOM 1744 C C . TYR A 1 219 ? -10.459 -6.128 -2.366 1.00 94.31 219 TYR A C 1
ATOM 1746 O O . TYR A 1 219 ? -10.289 -5.235 -3.193 1.00 94.31 219 TYR A O 1
ATOM 1754 N N . GLY A 1 220 ? -10.130 -7.402 -2.603 1.00 90.75 220 GLY A N 1
ATOM 1755 C CA . GLY A 1 220 ? -9.567 -7.865 -3.869 1.00 90.75 220 GLY A CA 1
ATOM 1756 C C . GLY A 1 220 ? -10.511 -7.669 -5.059 1.00 90.75 220 GLY A C 1
ATOM 1757 O O . GLY A 1 220 ? -10.071 -7.215 -6.115 1.00 90.75 220 GLY A O 1
ATOM 1758 N N . GLU A 1 221 ? -11.806 -7.953 -4.885 1.00 91.94 221 GLU A N 1
ATOM 1759 C CA . GLU A 1 221 ? -12.844 -7.748 -5.909 1.00 91.94 221 GLU A CA 1
ATOM 1760 C C . GLU A 1 221 ? -12.945 -6.271 -6.323 1.00 91.94 221 GLU A C 1
ATOM 1762 O O . GLU A 1 221 ? -12.794 -5.942 -7.501 1.00 91.94 221 GLU A O 1
ATOM 1767 N N . ILE A 1 222 ? -13.110 -5.367 -5.352 1.00 93.19 222 ILE A N 1
ATOM 1768 C CA . ILE A 1 222 ? -13.228 -3.923 -5.603 1.00 93.19 222 ILE A CA 1
ATOM 1769 C C . ILE A 1 222 ? -11.920 -3.346 -6.157 1.00 93.19 222 ILE A C 1
ATOM 1771 O O . ILE A 1 222 ? -11.949 -2.514 -7.066 1.00 93.19 222 ILE A O 1
ATOM 1775 N N . ALA A 1 223 ? -10.763 -3.783 -5.652 1.00 90.94 223 ALA A N 1
ATOM 1776 C CA . ALA A 1 223 ? -9.468 -3.373 -6.188 1.00 90.94 223 ALA A CA 1
ATOM 1777 C C . ALA A 1 223 ? -9.354 -3.716 -7.681 1.00 90.94 223 ALA A C 1
ATOM 1779 O O . ALA A 1 223 ? -8.988 -2.860 -8.489 1.00 90.94 223 ALA A O 1
ATOM 1780 N N . ALA A 1 224 ? -9.748 -4.935 -8.057 1.00 88.75 224 ALA A N 1
ATOM 1781 C CA . ALA A 1 224 ? -9.709 -5.404 -9.434 1.00 88.75 224 ALA A CA 1
ATOM 1782 C C . ALA A 1 224 ? -10.719 -4.685 -10.350 1.00 88.75 224 ALA A C 1
ATOM 1784 O O . ALA A 1 224 ? -10.405 -4.449 -11.522 1.00 88.75 224 ALA A O 1
ATOM 1785 N N . GLU A 1 225 ? -11.908 -4.324 -9.843 1.00 88.19 225 GLU A N 1
ATOM 1786 C CA . GLU A 1 225 ? -12.877 -3.461 -10.547 1.00 88.19 225 GLU A CA 1
ATOM 1787 C C . GLU A 1 225 ? -12.268 -2.092 -10.876 1.00 88.19 225 GLU A C 1
ATOM 1789 O O . GLU A 1 225 ? -12.502 -1.545 -11.956 1.00 88.19 225 GLU A O 1
ATOM 1794 N N . LEU A 1 226 ? -11.455 -1.562 -9.959 1.00 87.81 226 LEU A N 1
ATOM 1795 C CA . LEU A 1 226 ? -10.823 -0.252 -10.077 1.00 87.81 226 LEU A CA 1
ATOM 1796 C C . LEU A 1 226 ? -9.458 -0.270 -10.784 1.00 87.81 226 LEU A C 1
ATOM 1798 O O . LEU A 1 226 ? -8.767 0.749 -10.814 1.00 87.81 226 LEU A O 1
ATOM 1802 N N . GLY A 1 227 ? -9.072 -1.402 -11.378 1.00 86.50 227 GLY A N 1
ATOM 1803 C CA . GLY A 1 227 ? -7.823 -1.535 -12.131 1.00 86.50 227 GLY A CA 1
ATOM 1804 C C . GLY A 1 227 ? -6.563 -1.592 -11.262 1.00 86.50 227 GLY A C 1
ATOM 1805 O O . GLY A 1 227 ? -5.473 -1.309 -11.754 1.00 86.50 227 GLY A O 1
ATOM 1806 N N . LEU A 1 228 ? -6.698 -1.936 -9.979 1.00 89.06 228 LEU A N 1
ATOM 1807 C CA . LEU A 1 228 ? -5.579 -2.229 -9.086 1.00 89.06 228 LEU A CA 1
ATOM 1808 C C . LEU A 1 228 ? -5.344 -3.741 -9.012 1.00 89.06 228 LEU A C 1
ATOM 1810 O O . LEU A 1 228 ? -6.279 -4.540 -9.103 1.00 89.06 228 LEU A O 1
ATOM 1814 N N . THR A 1 229 ? -4.091 -4.135 -8.801 1.00 85.25 229 THR A N 1
ATOM 1815 C CA . THR A 1 229 ? -3.728 -5.541 -8.590 1.00 85.25 229 THR A CA 1
ATOM 1816 C C . THR A 1 229 ? -3.715 -5.847 -7.102 1.00 85.25 229 THR A C 1
ATOM 1818 O O . THR A 1 229 ? -3.126 -5.095 -6.329 1.00 85.25 229 THR A O 1
ATOM 1821 N N . TRP A 1 230 ? -4.323 -6.966 -6.704 1.00 83.31 230 TRP A N 1
ATOM 1822 C CA . TRP A 1 230 ? -4.351 -7.437 -5.320 1.00 83.31 230 TRP A CA 1
ATOM 1823 C C . TRP A 1 230 ? -3.425 -8.644 -5.114 1.00 83.31 230 TRP A C 1
ATOM 1825 O O . TRP A 1 230 ? -3.569 -9.673 -5.775 1.00 83.31 230 TRP A O 1
ATOM 1835 N N . GLY A 1 231 ? -2.493 -8.525 -4.167 1.00 72.19 231 GLY A N 1
ATOM 1836 C CA . GLY A 1 231 ? -1.469 -9.526 -3.861 1.00 72.19 231 GLY A CA 1
ATOM 1837 C C . GLY A 1 231 ? -1.994 -10.819 -3.236 1.00 72.19 231 GLY A C 1
ATOM 1838 O O . GLY A 1 231 ? -1.355 -11.857 -3.370 1.00 72.19 231 GLY A O 1
ATOM 1839 N N . GLY A 1 232 ? -3.186 -10.811 -2.627 1.00 67.94 232 GLY A N 1
ATOM 1840 C CA . GLY A 1 232 ? -3.793 -12.035 -2.084 1.00 67.94 232 GLY A CA 1
ATOM 1841 C C . GLY A 1 232 ? -4.218 -13.052 -3.155 1.00 67.94 232 GLY A C 1
ATOM 1842 O O . GLY A 1 232 ? -4.432 -14.221 -2.838 1.00 67.94 232 GLY A O 1
ATOM 1843 N N . GLY A 1 233 ? -4.293 -12.630 -4.425 1.00 59.75 233 GLY A N 1
ATOM 1844 C CA . GLY A 1 233 ? -4.540 -13.499 -5.578 1.00 59.75 233 GLY A CA 1
ATOM 1845 C C . GLY A 1 233 ? -3.275 -14.072 -6.228 1.00 59.75 233 GLY A C 1
ATOM 1846 O O . GLY A 1 233 ? -3.380 -14.775 -7.232 1.00 59.75 233 GLY A O 1
ATOM 1847 N N . TRP A 1 234 ? -2.078 -13.762 -5.717 1.00 55.12 234 TRP A N 1
ATOM 1848 C CA . TRP A 1 234 ? -0.826 -14.236 -6.306 1.00 55.12 234 TRP A CA 1
ATOM 1849 C C . TRP A 1 234 ? -0.570 -15.713 -5.982 1.00 55.12 234 TRP A C 1
ATOM 1851 O O . TRP A 1 234 ? -0.786 -16.179 -4.866 1.00 55.12 234 TRP A O 1
ATOM 1861 N N . ALA A 1 235 ? -0.077 -16.461 -6.976 1.00 40.47 235 ALA A N 1
ATOM 1862 C CA . ALA A 1 235 ? 0.203 -17.898 -6.860 1.00 40.47 235 ALA A CA 1
ATOM 1863 C C . ALA A 1 235 ? 1.340 -18.230 -5.871 1.00 40.47 235 ALA A C 1
ATOM 1865 O O . ALA A 1 235 ? 1.435 -19.362 -5.399 1.00 40.47 235 ALA A O 1
ATOM 1866 N N . MET A 1 236 ? 2.194 -17.252 -5.550 1.00 42.25 236 MET A N 1
ATOM 1867 C CA . MET A 1 236 ? 3.079 -17.295 -4.388 1.00 42.25 236 MET A CA 1
ATOM 1868 C C . MET A 1 236 ? 2.525 -16.354 -3.326 1.00 42.25 236 MET A C 1
ATOM 1870 O O . MET A 1 236 ? 2.576 -15.137 -3.486 1.00 42.25 236 MET A O 1
ATOM 1874 N N . GLN A 1 237 ? 2.012 -16.944 -2.252 1.00 44.19 237 GLN A N 1
ATOM 1875 C CA . GLN A 1 237 ? 1.755 -16.247 -1.003 1.00 44.19 237 GLN A CA 1
ATOM 1876 C C . GLN A 1 237 ? 3.055 -16.254 -0.198 1.00 44.19 237 GLN A C 1
ATOM 1878 O O . GLN A 1 237 ? 3.635 -17.312 0.048 1.00 44.19 237 GLN A O 1
ATOM 1883 N N . ASP A 1 238 ? 3.530 -15.072 0.152 1.00 41.69 238 ASP A N 1
ATOM 1884 C CA . ASP A 1 238 ? 4.619 -14.815 1.088 1.00 41.69 238 ASP A CA 1
ATOM 1885 C C . ASP A 1 238 ? 4.125 -14.563 2.517 1.00 41.69 238 ASP A C 1
ATOM 1887 O O . ASP A 1 238 ? 3.079 -13.881 2.715 1.00 41.69 238 ASP A O 1
#

Sequence (238 aa):
MQLLSAFRQIRGCLAFPFVRSLHLLSLCVSGGHGWFTNRLADTASWLSHHRQVSALAVVLVFAPSLLVLGGRGPAVFDFGDERFAANRQIDVLLTGEQLAPPPPLPPEVFTTREVELVRPDIGYASRDWGLLDKEFTQRLLLVFRLMKERHGYEMVLIEGYRSPERQEQLLARGRHVTQAGANMSYHQYGLAADAAFMREGRIAISERDPWVMRGYQHYGEIAAELGLTWGGGWAMQD

Nearest PDB structures (foldseek):
  4mph-assembly1_B  TM=6.197E-01  e=5.309E-03  Bacillus anthracis

pLDDT: mean 74.68, std 20.98, range [28.22, 97.62]

Radius of gyration: 26.69 Å; Cα contacts (8 Å, |Δi|>4): 244; chains: 1; bounding box: 60×34×86 Å

Secondary structure (DSSP, 8-state):
--EEEE--------------------------THHHHHHHHHHHHHHHHTHHHHHHHHHHHHHHHHHHHH---S-S-------HHHHHHHHHHHHHSPPPPPPPPPGGGGG-HHHHHHSTTGGGS---GGGS-HHHHHHHHHHHHHHHHHH-PEEEEEE----HHHHHHHHHT-TTT-S--TT-SGGGGT-EEEEEEEETTEEE--TTSHHHHHHHHHHHHHHHHTTEEEGGG-SS--

Solvent-accessible surface area (backbone atoms only — not comparable to full-atom values): 14250 Å² total; per-residue (Å²): 80,63,41,33,38,46,83,76,83,74,82,75,80,76,72,71,80,79,80,88,81,86,88,83,77,91,81,76,94,82,85,66,86,66,67,63,57,52,57,52,53,52,50,54,50,50,46,64,74,40,43,70,61,52,50,50,52,50,45,69,68,46,45,64,59,50,50,57,70,69,50,84,60,80,74,82,69,85,79,81,88,81,61,80,72,56,50,61,63,49,54,59,56,53,72,78,59,77,74,76,82,77,81,85,74,68,70,70,54,52,67,33,71,72,42,42,74,76,43,70,70,47,74,77,39,36,66,52,69,88,56,32,36,69,68,43,47,46,50,51,50,48,39,41,49,46,37,33,75,76,69,66,42,44,65,39,80,47,29,30,34,43,54,47,68,56,32,41,58,43,32,75,75,31,69,75,77,32,84,42,52,60,84,51,45,51,24,60,67,12,27,20,40,32,64,39,32,54,53,97,88,34,64,46,70,57,66,86,41,68,71,43,38,51,48,51,51,54,48,38,52,47,32,48,68,68,65,29,50,48,36,76,76,43,94,71,77,88